Protein AF-A0A1C1CIC6-F1 (afdb_monomer_lite)

Structure (mmCIF, N/CA/C/O backbone):
data_AF-A0A1C1CIC6-F1
#
_entry.id   AF-A0A1C1CIC6-F1
#
loop_
_atom_site.group_PDB
_atom_site.id
_atom_site.type_symbol
_atom_site.label_atom_id
_atom_site.label_alt_id
_atom_site.label_comp_id
_atom_site.label_asym_id
_atom_site.label_entity_id
_atom_site.label_seq_id
_atom_site.pdbx_PDB_ins_code
_atom_site.Cartn_x
_atom_site.Cartn_y
_atom_site.Cartn_z
_atom_site.occupancy
_atom_site.B_iso_or_equiv
_atom_site.auth_seq_id
_atom_site.auth_comp_id
_atom_site.auth_asym_id
_atom_site.auth_atom_id
_atom_site.pdbx_PDB_model_num
ATOM 1 N N . MET A 1 1 ? -9.817 -22.716 -8.655 1.00 28.08 1 MET A N 1
ATOM 2 C CA . MET A 1 1 ? -9.216 -23.523 -7.574 1.00 28.08 1 MET A CA 1
ATOM 3 C C . MET A 1 1 ? -8.315 -22.609 -6.762 1.00 28.08 1 MET A C 1
ATOM 5 O O . MET A 1 1 ? -7.190 -22.373 -7.176 1.00 28.08 1 MET A O 1
ATOM 9 N N . ALA A 1 2 ? -8.832 -22.006 -5.690 1.00 34.22 2 ALA A N 1
ATOM 10 C CA . ALA A 1 2 ? -8.026 -21.177 -4.799 1.00 34.22 2 ALA A CA 1
ATOM 11 C C . ALA A 1 2 ? -7.304 -22.116 -3.829 1.00 34.22 2 ALA A C 1
ATOM 13 O O . ALA A 1 2 ? -7.932 -22.707 -2.953 1.00 34.22 2 ALA A O 1
ATOM 14 N N . GLY A 1 3 ? -6.003 -22.326 -4.045 1.00 37.56 3 GLY A N 1
ATOM 15 C CA . GLY A 1 3 ? -5.158 -22.892 -2.999 1.00 37.56 3 GLY A CA 1
ATOM 16 C C . GLY A 1 3 ? -5.274 -22.017 -1.752 1.00 37.56 3 GLY A C 1
ATOM 17 O O . GLY A 1 3 ? -5.466 -20.807 -1.867 1.00 37.56 3 GLY A O 1
ATOM 18 N N . LEU A 1 4 ? -5.214 -22.630 -0.571 1.00 50.19 4 LEU A N 1
ATOM 19 C CA . LEU A 1 4 ? -5.163 -21.895 0.690 1.00 50.19 4 LEU A CA 1
ATOM 20 C C . LEU A 1 4 ? -3.933 -20.986 0.649 1.00 50.19 4 LEU A C 1
ATOM 22 O O . LEU A 1 4 ? -2.819 -21.477 0.800 1.00 50.19 4 LEU A O 1
ATOM 26 N N . PHE A 1 5 ? -4.139 -19.694 0.407 1.00 59.62 5 PHE A N 1
ATOM 27 C CA . PHE A 1 5 ? -3.066 -18.713 0.436 1.00 59.62 5 PHE A CA 1
ATOM 28 C C . PHE A 1 5 ? -2.698 -18.475 1.898 1.00 59.62 5 PHE A C 1
ATOM 30 O O . PHE A 1 5 ? -3.532 -18.039 2.699 1.00 59.62 5 PHE A O 1
ATOM 37 N N . GLN A 1 6 ? -1.477 -18.843 2.269 1.00 76.44 6 GLN A N 1
ATOM 38 C CA . GLN A 1 6 ? -1.005 -18.830 3.649 1.00 76.44 6 GLN A CA 1
ATOM 39 C C . GLN A 1 6 ? 0.038 -17.733 3.858 1.00 76.44 6 GLN A C 1
ATOM 41 O O . GLN A 1 6 ? 0.649 -17.221 2.924 1.00 76.44 6 GLN A O 1
ATOM 46 N N . LEU A 1 7 ? 0.315 -17.412 5.124 1.00 81.44 7 LEU A N 1
ATOM 47 C CA . LEU A 1 7 ? 1.400 -16.499 5.495 1.00 81.44 7 LEU A CA 1
ATOM 48 C C . LEU A 1 7 ? 2.753 -16.913 4.881 1.00 81.44 7 LEU A C 1
ATOM 50 O O . LEU A 1 7 ? 3.571 -16.055 4.555 1.00 81.44 7 LEU A O 1
ATOM 54 N N . GLY A 1 8 ? 2.973 -18.220 4.690 1.00 84.56 8 GLY A N 1
ATOM 55 C CA . GLY A 1 8 ? 4.155 -18.751 4.012 1.00 84.56 8 GLY A CA 1
ATOM 56 C C . GLY A 1 8 ? 4.338 -18.194 2.598 1.00 84.56 8 GLY A C 1
ATOM 57 O O . GLY A 1 8 ? 5.463 -17.861 2.232 1.00 84.56 8 GLY A O 1
ATOM 58 N N . ASP A 1 9 ? 3.252 -18.007 1.848 1.00 84.81 9 ASP A N 1
ATOM 59 C CA . ASP A 1 9 ? 3.295 -17.460 0.489 1.00 84.81 9 ASP A CA 1
ATOM 60 C C . ASP A 1 9 ? 3.708 -15.982 0.511 1.00 84.81 9 ASP A C 1
ATOM 62 O O . ASP A 1 9 ? 4.614 -15.576 -0.216 1.00 84.81 9 ASP A O 1
ATOM 66 N N . ILE A 1 10 ? 3.136 -15.185 1.423 1.00 85.94 10 ILE A N 1
ATOM 67 C CA . ILE A 1 10 ? 3.514 -13.771 1.616 1.00 85.94 10 ILE A CA 1
ATOM 68 C C . ILE A 1 10 ? 5.003 -13.656 1.982 1.00 85.94 10 ILE A C 1
ATOM 70 O O . ILE A 1 10 ? 5.708 -12.817 1.423 1.00 85.94 10 ILE A O 1
ATOM 74 N N . ILE A 1 11 ? 5.506 -14.527 2.867 1.00 89.50 11 ILE A N 1
ATOM 75 C CA . ILE A 1 11 ? 6.925 -14.560 3.262 1.00 89.50 11 ILE A CA 1
ATOM 76 C C . ILE A 1 11 ? 7.829 -14.867 2.067 1.00 89.50 11 ILE A C 1
ATOM 78 O O . ILE A 1 11 ? 8.840 -14.187 1.879 1.00 89.50 11 ILE A O 1
ATOM 82 N N . GLN A 1 12 ? 7.493 -15.879 1.263 1.00 91.38 12 GLN A N 1
ATOM 83 C CA . GLN A 1 12 ? 8.293 -16.222 0.085 1.00 91.38 12 GLN A CA 1
ATOM 84 C C . GLN A 1 12 ? 8.331 -15.074 -0.918 1.00 91.38 12 GLN A C 1
ATOM 86 O O . GLN A 1 12 ? 9.380 -14.766 -1.480 1.00 91.38 12 GLN A O 1
ATOM 91 N N . ILE A 1 13 ? 7.205 -14.391 -1.101 1.00 90.31 13 ILE A N 1
ATOM 92 C CA . ILE A 1 13 ? 7.132 -13.296 -2.055 1.00 90.31 13 ILE A CA 1
ATOM 93 C C . ILE A 1 13 ? 7.849 -12.038 -1.534 1.00 90.31 13 ILE A C 1
ATOM 95 O O . ILE A 1 13 ? 8.531 -11.375 -2.315 1.00 90.31 13 ILE A O 1
ATOM 99 N N . SER A 1 14 ? 7.797 -11.747 -0.227 1.00 92.94 14 SER A N 1
ATOM 100 C CA . SER A 1 14 ? 8.620 -10.683 0.376 1.00 92.94 14 SER A CA 1
ATOM 101 C C . SER A 1 14 ? 10.114 -10.933 0.142 1.00 92.94 14 SER A C 1
ATOM 103 O O . SER A 1 14 ? 10.849 -10.047 -0.300 1.00 92.94 14 SER A O 1
ATOM 105 N N . ARG A 1 15 ? 10.568 -12.180 0.339 1.00 94.75 15 ARG A N 1
ATOM 106 C CA . ARG A 1 15 ? 11.952 -12.576 0.037 1.00 94.75 15 ARG A CA 1
ATOM 107 C C . ARG A 1 15 ? 12.297 -12.364 -1.434 1.00 94.75 15 ARG A C 1
ATOM 109 O O . ARG A 1 15 ? 13.337 -11.780 -1.719 1.00 94.75 15 ARG A O 1
ATOM 116 N N . ALA A 1 16 ? 11.418 -12.762 -2.353 1.00 94.25 16 ALA A N 1
ATOM 117 C CA . ALA A 1 16 ? 11.627 -12.557 -3.785 1.00 94.25 16 ALA A CA 1
ATOM 118 C C . ALA A 1 16 ? 11.744 -11.065 -4.160 1.00 94.25 16 ALA A C 1
ATOM 120 O O . ALA A 1 16 ? 12.563 -10.712 -5.011 1.00 94.25 16 ALA A O 1
ATOM 121 N N . ALA A 1 17 ? 10.972 -10.183 -3.513 1.00 94.00 17 ALA A N 1
ATOM 122 C CA . ALA A 1 17 ? 11.068 -8.734 -3.703 1.00 94.00 17 ALA A CA 1
ATOM 123 C C . ALA A 1 17 ? 12.414 -8.174 -3.205 1.00 94.00 17 ALA A C 1
ATOM 125 O O . ALA A 1 17 ? 13.062 -7.406 -3.917 1.00 94.00 17 ALA A O 1
ATOM 126 N N . TRP A 1 18 ? 12.883 -8.609 -2.030 1.00 94.62 18 TRP A N 1
ATOM 127 C CA . TRP A 1 18 ? 14.205 -8.240 -1.511 1.00 94.62 18 TRP A CA 1
ATOM 128 C C . TRP A 1 18 ? 15.355 -8.761 -2.373 1.00 94.62 18 TRP A C 1
ATOM 130 O O . TRP A 1 18 ? 16.325 -8.041 -2.600 1.00 94.62 18 TRP A O 1
ATOM 140 N N . GLU A 1 19 ? 15.264 -9.998 -2.859 1.00 93.00 19 GLU A N 1
ATOM 141 C CA . GLU A 1 19 ? 16.240 -10.562 -3.793 1.00 93.00 19 GLU A CA 1
ATOM 142 C C . GLU A 1 19 ? 16.301 -9.757 -5.089 1.00 93.00 19 GLU A C 1
ATOM 144 O O . GLU A 1 19 ? 17.391 -9.453 -5.560 1.00 93.00 19 GLU A O 1
ATOM 149 N N . LEU A 1 20 ? 15.146 -9.379 -5.647 1.00 90.81 20 LEU A N 1
ATOM 150 C CA . LEU A 1 20 ? 15.076 -8.526 -6.831 1.00 90.81 20 LEU A CA 1
ATOM 151 C C . LEU A 1 20 ? 15.720 -7.157 -6.578 1.00 90.81 20 LEU A C 1
ATOM 153 O O . LEU A 1 20 ? 16.506 -6.694 -7.403 1.00 90.81 20 LEU A O 1
ATOM 157 N N . TYR A 1 21 ? 15.411 -6.524 -5.442 1.00 90.06 21 TYR A N 1
ATOM 158 C CA . TYR A 1 21 ? 16.013 -5.246 -5.067 1.00 90.06 21 TYR A CA 1
ATOM 159 C C . TYR A 1 21 ? 17.542 -5.350 -4.976 1.00 90.06 21 TYR A C 1
ATOM 161 O O . TYR A 1 21 ? 18.251 -4.564 -5.596 1.00 90.06 21 TYR A O 1
ATOM 169 N N . LYS A 1 22 ? 18.059 -6.361 -4.268 1.00 88.00 22 LYS A N 1
ATOM 170 C CA . LYS A 1 22 ? 19.507 -6.587 -4.134 1.00 88.00 22 LYS A CA 1
ATOM 171 C C . LYS A 1 22 ? 20.166 -6.913 -5.474 1.00 88.00 22 LYS A C 1
ATOM 173 O O . LYS A 1 22 ? 21.243 -6.415 -5.768 1.00 88.00 22 LYS A O 1
ATOM 178 N N . PHE A 1 23 ? 19.512 -7.711 -6.313 1.00 84.12 23 PHE A N 1
ATOM 179 C CA . PHE A 1 23 ? 20.032 -8.049 -7.636 1.00 84.12 23 PHE A CA 1
ATOM 180 C C . PHE A 1 23 ? 20.182 -6.817 -8.540 1.00 84.12 23 PHE A C 1
ATOM 182 O O . PHE A 1 23 ? 21.171 -6.708 -9.257 1.00 84.12 23 PHE A O 1
ATOM 189 N N . GLY A 1 24 ? 19.212 -5.896 -8.519 1.00 79.69 24 GLY A N 1
ATOM 190 C CA . GLY A 1 24 ? 19.210 -4.736 -9.415 1.00 79.69 24 GLY A CA 1
ATOM 191 C C . GLY A 1 24 ? 19.878 -3.467 -8.871 1.00 79.69 24 GLY A C 1
ATOM 192 O O . GLY A 1 24 ? 20.297 -2.636 -9.675 1.00 79.69 24 GLY A O 1
ATOM 193 N N . TRP A 1 25 ? 19.950 -3.288 -7.545 1.00 81.44 25 TRP A N 1
ATOM 194 C CA . TRP A 1 25 ? 20.268 -1.994 -6.914 1.00 81.44 25 TRP A CA 1
ATOM 195 C C . TRP A 1 25 ? 21.070 -2.086 -5.601 1.00 81.44 25 TRP A C 1
ATOM 197 O O . TRP A 1 25 ? 21.032 -1.144 -4.811 1.00 81.44 25 TRP A O 1
ATOM 207 N N . ASP A 1 26 ? 21.774 -3.188 -5.322 1.00 69.81 26 ASP A N 1
ATOM 208 C CA . ASP A 1 26 ? 22.739 -3.213 -4.207 1.00 69.81 26 ASP A CA 1
ATOM 209 C C . ASP A 1 26 ? 23.859 -2.179 -4.445 1.00 69.81 26 ASP A C 1
ATOM 211 O O . ASP A 1 26 ? 24.246 -1.936 -5.590 1.00 69.81 26 ASP A O 1
ATOM 215 N N . ASP A 1 27 ? 24.391 -1.579 -3.377 1.00 58.66 27 ASP A N 1
ATOM 216 C CA . ASP A 1 27 ? 25.284 -0.404 -3.403 1.00 58.66 27 ASP A CA 1
ATOM 217 C C . ASP A 1 27 ? 26.572 -0.637 -4.224 1.00 58.66 27 ASP A C 1
ATOM 219 O O . ASP A 1 27 ? 27.237 0.303 -4.659 1.00 58.66 27 ASP A O 1
ATOM 223 N N . ASN A 1 28 ? 26.909 -1.902 -4.488 1.00 53.22 28 ASN A N 1
ATOM 224 C CA . ASN A 1 28 ? 28.053 -2.316 -5.302 1.00 53.22 28 ASN A CA 1
ATOM 225 C C . ASN A 1 28 ? 27.772 -2.346 -6.821 1.00 53.22 28 ASN A C 1
ATOM 227 O O . ASN A 1 28 ? 28.693 -2.553 -7.613 1.00 53.22 28 ASN A O 1
ATOM 231 N N . LEU A 1 29 ? 26.521 -2.154 -7.250 1.00 52.62 29 LEU A N 1
ATOM 232 C CA . LEU A 1 29 ? 26.079 -2.226 -8.643 1.00 52.62 29 LEU A CA 1
ATOM 233 C C . LEU A 1 29 ? 25.642 -0.836 -9.135 1.00 52.62 29 LEU A C 1
ATOM 235 O O . LEU A 1 29 ? 24.465 -0.494 -9.164 1.00 52.62 29 LEU A O 1
ATOM 239 N N . ASN A 1 30 ? 26.603 -0.049 -9.632 1.00 45.97 30 ASN A N 1
ATOM 240 C CA . ASN A 1 30 ? 26.388 1.254 -10.298 1.00 45.97 30 ASN A CA 1
ATOM 241 C C . ASN A 1 30 ? 25.469 1.212 -11.547 1.00 45.97 30 ASN A C 1
ATOM 243 O O . ASN A 1 30 ? 25.239 2.237 -12.189 1.00 45.97 30 ASN A O 1
ATOM 247 N N . ALA A 1 31 ? 24.971 0.041 -11.945 1.00 47.78 31 ALA A N 1
ATOM 248 C CA . ALA A 1 31 ? 24.436 -0.234 -13.278 1.00 47.78 31 ALA A CA 1
ATOM 249 C C . ALA A 1 31 ? 23.051 0.381 -13.581 1.00 47.78 31 ALA A C 1
ATOM 251 O O . ALA A 1 31 ? 22.561 0.235 -14.698 1.00 47.78 31 ALA A O 1
ATOM 252 N N . ALA A 1 32 ? 22.406 1.066 -12.632 1.00 55.66 32 ALA A N 1
ATOM 253 C CA . ALA A 1 32 ? 20.962 1.285 -12.691 1.00 55.66 32 ALA A CA 1
ATOM 254 C C . ALA A 1 32 ? 20.496 2.717 -12.365 1.00 55.66 32 ALA A C 1
ATOM 256 O O . ALA A 1 32 ? 19.353 2.893 -11.943 1.00 55.66 32 ALA A O 1
ATOM 257 N N . THR A 1 33 ? 21.307 3.763 -12.576 1.00 60.34 33 THR A N 1
ATOM 258 C CA . THR A 1 33 ? 20.858 5.161 -12.351 1.00 60.34 33 THR A CA 1
ATOM 259 C C . THR A 1 33 ? 19.555 5.483 -13.096 1.00 60.34 33 THR A C 1
ATOM 261 O O . THR A 1 33 ? 18.658 6.102 -12.523 1.00 60.34 33 THR A O 1
ATOM 264 N N . GLN A 1 34 ? 19.385 4.967 -14.321 1.00 62.69 34 GLN A N 1
ATOM 265 C CA . GLN A 1 34 ? 18.149 5.107 -15.110 1.00 62.69 34 GLN A CA 1
ATOM 266 C C . GLN A 1 34 ? 16.936 4.392 -14.484 1.00 62.69 34 GLN A C 1
ATOM 268 O O . GLN A 1 34 ? 15.793 4.802 -14.674 1.00 62.69 34 GLN A O 1
ATOM 273 N N . PHE A 1 35 ? 17.181 3.361 -13.680 1.00 73.50 35 PHE A N 1
ATOM 274 C CA . PHE A 1 35 ? 16.176 2.597 -12.951 1.00 73.50 35 PHE A CA 1
ATOM 275 C C . PHE A 1 35 ? 16.041 3.024 -11.481 1.00 73.50 35 PHE A C 1
ATOM 277 O O . PHE A 1 35 ? 15.333 2.354 -10.733 1.00 73.50 35 PHE A O 1
ATOM 284 N N . GLY A 1 36 ? 16.680 4.109 -11.029 1.00 78.44 36 GLY A N 1
ATOM 285 C CA . GLY A 1 36 ? 16.716 4.462 -9.602 1.00 78.44 36 GLY A CA 1
ATOM 286 C C . GLY A 1 36 ? 15.326 4.521 -8.952 1.00 78.44 36 GLY A C 1
ATOM 287 O O . GLY A 1 36 ? 15.102 3.911 -7.911 1.00 78.44 36 GLY A O 1
ATOM 288 N N . ARG A 1 37 ? 14.349 5.156 -9.618 1.00 83.00 37 ARG A N 1
ATOM 289 C CA . ARG A 1 37 ? 12.946 5.188 -9.152 1.00 83.00 37 ARG A CA 1
ATOM 290 C C . ARG A 1 37 ? 12.295 3.803 -9.124 1.00 83.00 37 ARG A C 1
ATOM 292 O O . ARG A 1 37 ? 11.542 3.514 -8.204 1.00 83.00 37 ARG A O 1
ATOM 299 N N . PHE A 1 38 ? 12.614 2.947 -10.096 1.00 87.25 38 PHE A N 1
ATOM 300 C CA . PHE A 1 38 ? 12.094 1.580 -10.144 1.00 87.25 38 PHE A CA 1
ATOM 301 C C . PHE A 1 38 ? 12.589 0.762 -8.950 1.00 87.25 38 PHE A C 1
ATOM 303 O O . PHE A 1 38 ? 11.793 0.094 -8.300 1.00 87.25 38 PHE A O 1
ATOM 310 N N . GLY A 1 39 ? 13.878 0.884 -8.622 1.00 88.31 39 GLY A N 1
ATOM 311 C CA . GLY A 1 39 ? 14.470 0.243 -7.450 1.00 88.31 39 GLY A CA 1
ATOM 312 C C . GLY A 1 39 ? 13.826 0.701 -6.146 1.00 88.31 39 GLY A C 1
ATOM 313 O O . GLY A 1 39 ? 13.515 -0.134 -5.302 1.00 88.31 39 GLY A O 1
ATOM 314 N N . GLN A 1 40 ? 13.547 2.002 -6.003 1.00 90.31 40 GLN A N 1
ATOM 315 C CA . GLN A 1 40 ? 12.834 2.528 -4.831 1.00 90.31 40 GLN A CA 1
ATOM 316 C C . GLN A 1 40 ? 11.406 1.977 -4.719 1.00 90.31 40 GLN A C 1
ATOM 318 O O . GLN A 1 40 ? 10.987 1.607 -3.625 1.00 90.31 40 GLN A O 1
ATOM 323 N N . ASP A 1 41 ? 10.676 1.854 -5.832 1.00 92.00 41 ASP A N 1
ATOM 324 C CA . ASP A 1 41 ? 9.339 1.250 -5.823 1.00 92.00 41 ASP A CA 1
ATOM 325 C C . ASP A 1 41 ? 9.400 -0.237 -5.407 1.00 92.00 41 ASP A C 1
ATOM 327 O O . ASP A 1 41 ? 8.611 -0.674 -4.566 1.00 92.00 41 ASP A O 1
ATOM 331 N N . VAL A 1 42 ? 10.354 -1.016 -5.944 1.00 92.88 42 VAL A N 1
ATOM 332 C CA . VAL A 1 42 ? 10.562 -2.433 -5.570 1.00 92.88 42 VAL A CA 1
ATOM 333 C C . VAL A 1 42 ? 10.922 -2.564 -4.089 1.00 92.88 42 VAL A C 1
ATOM 335 O O . VAL A 1 42 ? 10.361 -3.416 -3.397 1.00 92.88 42 VAL A O 1
ATOM 338 N N . LYS A 1 43 ? 11.821 -1.707 -3.590 1.00 93.38 43 LYS A N 1
ATOM 339 C CA . LYS A 1 43 ? 12.185 -1.649 -2.170 1.00 93.38 43 LYS A CA 1
ATOM 340 C C . LYS A 1 43 ? 10.964 -1.375 -1.297 1.00 93.38 43 LYS A C 1
ATOM 342 O O . LYS A 1 43 ? 10.719 -2.119 -0.354 1.00 93.38 43 LYS A O 1
ATOM 347 N N . GLY A 1 44 ? 10.168 -0.366 -1.654 1.00 93.31 44 GLY A N 1
ATOM 348 C CA . GLY A 1 44 ? 8.950 -0.017 -0.928 1.00 93.31 44 GLY A CA 1
ATOM 349 C C . GLY A 1 44 ? 7.941 -1.167 -0.880 1.00 93.31 44 GLY A C 1
ATOM 350 O O . GLY A 1 44 ? 7.322 -1.396 0.155 1.00 93.31 44 GLY A O 1
ATOM 351 N N . LEU A 1 45 ? 7.813 -1.952 -1.956 1.00 94.31 45 LEU A N 1
ATOM 352 C CA . LEU A 1 45 ? 6.980 -3.160 -1.945 1.00 94.31 45 LEU A CA 1
ATOM 353 C C . LEU A 1 45 ? 7.506 -4.222 -0.974 1.00 94.31 45 LEU A C 1
ATOM 355 O O . LEU A 1 45 ? 6.713 -4.799 -0.231 1.00 94.31 45 LEU A O 1
ATOM 359 N N . ALA A 1 46 ? 8.817 -4.477 -0.967 1.00 94.56 46 ALA A N 1
ATOM 360 C CA . ALA A 1 46 ? 9.432 -5.433 -0.046 1.00 94.56 46 ALA A CA 1
ATOM 361 C C . ALA A 1 46 ? 9.226 -5.012 1.422 1.00 94.56 46 ALA A C 1
ATOM 363 O O . ALA A 1 46 ? 8.793 -5.812 2.251 1.00 94.56 46 ALA A O 1
ATOM 364 N N . GLU A 1 47 ? 9.442 -3.732 1.731 1.00 95.62 47 GLU A N 1
ATOM 365 C CA . GLU A 1 47 ? 9.239 -3.167 3.070 1.00 95.62 47 GLU A CA 1
ATOM 366 C C . GLU A 1 47 ? 7.777 -3.253 3.530 1.00 95.62 47 GLU A C 1
ATOM 368 O O . GLU A 1 47 ? 7.514 -3.589 4.691 1.00 95.62 47 GLU A O 1
ATOM 373 N N . SER A 1 48 ? 6.823 -3.004 2.630 1.00 94.38 48 SER A N 1
ATOM 374 C CA . SER A 1 48 ? 5.392 -3.115 2.925 1.00 94.38 48 SER A CA 1
ATOM 375 C C . SER A 1 48 ? 4.939 -4.557 3.129 1.00 94.38 48 SER A C 1
ATOM 377 O O . SER A 1 48 ? 4.173 -4.824 4.057 1.00 94.38 48 SER A O 1
ATOM 379 N N . LEU A 1 49 ? 5.439 -5.505 2.328 1.00 94.25 49 LEU A N 1
ATOM 380 C CA . LEU A 1 49 ? 5.196 -6.935 2.544 1.00 94.25 49 LEU A CA 1
ATOM 381 C C . LEU A 1 49 ? 5.757 -7.388 3.898 1.00 94.25 49 LEU A C 1
ATOM 383 O O . LEU A 1 49 ? 5.071 -8.086 4.644 1.00 94.25 49 LEU A O 1
ATOM 387 N N . ASP A 1 50 ? 6.955 -6.936 4.269 1.00 94.56 50 ASP A N 1
ATOM 388 C CA . ASP A 1 50 ? 7.507 -7.194 5.599 1.00 94.56 50 ASP A CA 1
ATOM 389 C C . ASP A 1 50 ? 6.671 -6.555 6.714 1.00 94.56 50 ASP A C 1
ATOM 391 O O . ASP A 1 50 ? 6.492 -7.160 7.772 1.00 94.56 50 ASP A O 1
ATOM 395 N N . GLY A 1 51 ? 6.133 -5.351 6.497 1.00 93.50 51 GLY A N 1
ATOM 396 C CA . GLY A 1 51 ? 5.196 -4.700 7.416 1.00 93.50 51 GLY A CA 1
ATOM 397 C C . GLY A 1 51 ? 3.949 -5.546 7.663 1.00 93.50 51 GLY A C 1
ATOM 398 O O . GLY A 1 51 ? 3.592 -5.798 8.815 1.00 93.50 51 GLY A O 1
ATOM 399 N N . LEU A 1 52 ? 3.350 -6.059 6.589 1.00 92.75 52 LEU A N 1
ATOM 400 C CA . LEU A 1 52 ? 2.205 -6.965 6.635 1.00 92.75 52 LEU A CA 1
ATOM 401 C C . LEU A 1 52 ? 2.535 -8.270 7.378 1.00 92.75 52 LEU A C 1
ATOM 403 O O . LEU A 1 52 ? 1.793 -8.675 8.271 1.00 92.75 52 LEU A O 1
ATOM 407 N N . ILE A 1 53 ? 3.678 -8.896 7.077 1.00 92.00 53 ILE A N 1
ATOM 408 C CA . ILE A 1 53 ? 4.149 -10.114 7.759 1.00 92.00 53 ILE A CA 1
ATOM 409 C C . ILE A 1 53 ? 4.367 -9.860 9.255 1.00 92.00 53 ILE A C 1
ATOM 411 O O . ILE A 1 53 ? 3.978 -10.687 10.084 1.00 92.00 53 ILE A O 1
ATOM 415 N N . ARG A 1 54 ? 4.994 -8.735 9.624 1.00 92.69 54 ARG A N 1
ATOM 416 C CA . ARG A 1 54 ? 5.221 -8.362 11.029 1.00 92.69 54 A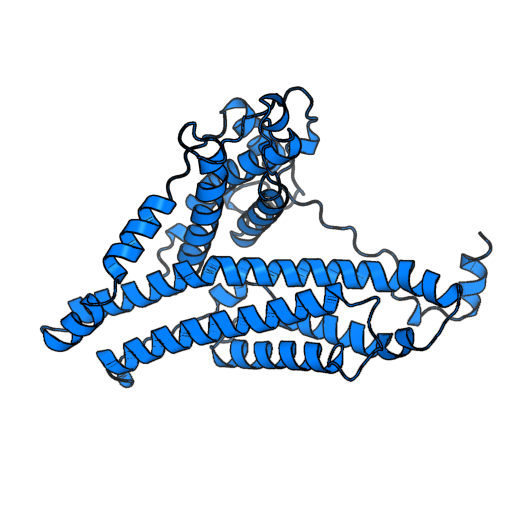RG A CA 1
ATOM 417 C C . ARG A 1 54 ? 3.905 -8.172 11.775 1.00 92.69 54 ARG A C 1
ATOM 419 O O . ARG A 1 54 ? 3.777 -8.704 12.875 1.00 92.69 54 ARG A O 1
ATOM 426 N N . MET A 1 55 ? 2.941 -7.474 11.175 1.00 91.00 55 MET A N 1
ATOM 427 C CA . MET A 1 55 ? 1.614 -7.268 11.758 1.00 91.00 55 MET A CA 1
ATOM 428 C C . MET A 1 55 ? 0.898 -8.608 11.987 1.00 91.00 55 MET A C 1
ATOM 430 O O . MET A 1 55 ? 0.491 -8.894 13.112 1.00 91.00 55 MET A O 1
ATOM 434 N N . ILE A 1 56 ? 0.853 -9.486 10.976 1.00 87.69 56 ILE A N 1
ATOM 435 C CA . ILE A 1 56 ? 0.208 -10.805 11.096 1.00 87.69 56 ILE A CA 1
ATOM 436 C C . ILE A 1 56 ? 0.889 -11.656 12.177 1.00 87.69 56 ILE A C 1
ATOM 438 O O . ILE A 1 56 ? 0.215 -12.251 13.016 1.00 87.69 56 ILE A O 1
ATOM 442 N N . ASN A 1 57 ? 2.225 -11.705 12.200 1.00 86.88 57 ASN A N 1
ATOM 443 C CA . ASN A 1 57 ? 2.960 -12.453 13.223 1.00 86.88 57 ASN A CA 1
ATOM 444 C C . ASN A 1 57 ? 2.742 -11.885 14.629 1.00 86.88 57 ASN A C 1
ATOM 446 O O . ASN A 1 57 ? 2.625 -12.656 15.580 1.00 86.88 57 ASN A O 1
ATOM 450 N N . SER A 1 58 ? 2.682 -10.557 14.772 1.00 85.06 58 SER A N 1
ATOM 451 C CA . SER A 1 58 ? 2.377 -9.894 16.043 1.00 85.06 58 SER A CA 1
ATOM 452 C C . SER A 1 58 ? 1.001 -10.319 16.550 1.00 85.06 58 SER A C 1
ATOM 454 O O . SER A 1 58 ? 0.895 -10.848 17.658 1.00 85.06 58 SER A O 1
ATOM 456 N N . ALA A 1 59 ? -0.029 -10.199 15.709 1.00 80.44 59 ALA A N 1
ATOM 457 C CA . ALA A 1 59 ? -1.385 -10.601 16.056 1.00 80.44 59 ALA A CA 1
ATOM 458 C C . ALA A 1 59 ? -1.454 -12.103 16.400 1.00 80.44 59 ALA A C 1
ATOM 460 O O . ALA A 1 59 ? -2.045 -12.487 17.408 1.00 80.44 59 ALA A O 1
ATOM 461 N N . TYR A 1 60 ? -0.785 -12.968 15.627 1.00 78.88 60 TYR A N 1
ATOM 462 C CA . TYR A 1 60 ? -0.747 -14.410 15.891 1.00 78.88 60 TYR A CA 1
ATOM 463 C C . TYR A 1 60 ? -0.059 -14.751 17.220 1.00 78.88 60 TYR A C 1
ATOM 465 O O . TYR A 1 60 ? -0.551 -15.582 17.990 1.00 78.88 60 TYR A O 1
ATOM 473 N N . ASN A 1 61 ? 1.071 -14.106 17.520 1.00 80.12 61 ASN A N 1
ATOM 474 C CA . ASN A 1 61 ? 1.790 -14.311 18.774 1.00 80.12 61 ASN A CA 1
ATOM 475 C C . ASN A 1 61 ? 0.946 -13.890 19.979 1.00 80.12 61 ASN A C 1
ATOM 477 O O . ASN A 1 61 ? 0.952 -14.603 20.982 1.00 80.12 61 ASN A O 1
ATOM 481 N N . GLN A 1 62 ? 0.165 -12.813 19.851 1.00 75.25 62 GLN A N 1
ATOM 482 C CA . GLN A 1 62 ? -0.783 -12.382 20.880 1.00 75.25 62 GLN A CA 1
ATOM 483 C C . GLN A 1 62 ? -1.889 -13.423 21.118 1.00 75.25 62 GLN A C 1
ATOM 485 O O . GLN A 1 62 ? -2.204 -13.733 22.271 1.00 75.25 62 GLN A O 1
ATOM 490 N N . VAL A 1 63 ? -2.417 -14.060 20.060 1.00 70.50 63 VAL A N 1
ATOM 491 C CA . VAL A 1 63 ? -3.346 -15.196 20.227 1.00 70.50 63 VAL A CA 1
ATOM 492 C C . VAL A 1 63 ? -2.685 -16.345 20.958 1.00 70.50 63 VAL A C 1
ATOM 494 O O . VAL A 1 63 ? -3.260 -16.918 21.884 1.00 70.50 63 VAL A O 1
ATOM 497 N N . ARG A 1 64 ? -1.478 -16.712 20.528 1.00 73.06 64 ARG A N 1
ATOM 498 C CA . ARG A 1 64 ? -0.772 -17.866 21.072 1.00 73.06 64 ARG A CA 1
ATOM 499 C C . ARG A 1 64 ? -0.462 -17.681 22.556 1.00 73.06 64 ARG A C 1
ATOM 501 O O . ARG A 1 64 ? -0.580 -18.658 23.293 1.00 73.06 64 ARG A O 1
ATOM 508 N N . SER A 1 65 ? -0.102 -16.469 22.987 1.00 71.88 65 SER A N 1
ATOM 509 C CA . SER A 1 65 ? 0.105 -16.153 24.404 1.00 71.88 65 SER A CA 1
ATOM 510 C C . SER A 1 65 ? -1.192 -16.151 25.213 1.00 71.88 65 SER A C 1
ATOM 512 O O . SER A 1 65 ? -1.156 -16.524 26.379 1.00 71.88 65 SER A O 1
ATOM 514 N N . GLY A 1 66 ? -2.324 -15.761 24.615 1.00 65.19 66 GLY A N 1
ATOM 515 C CA . GLY A 1 66 ? -3.603 -15.649 25.324 1.00 65.19 66 GLY A CA 1
ATOM 516 C C . GLY A 1 66 ? -4.426 -16.942 25.387 1.00 65.19 66 GLY A C 1
ATOM 517 O O . GLY A 1 66 ? -4.934 -17.301 26.441 1.00 65.19 66 GLY A O 1
ATOM 518 N N . MET A 1 67 ? -4.566 -17.663 24.271 1.00 63.94 67 MET A N 1
ATOM 519 C CA . MET A 1 67 ? -5.468 -18.824 24.151 1.00 63.94 67 MET A CA 1
ATOM 520 C C . MET A 1 67 ? -4.739 -20.172 24.045 1.00 63.94 67 MET A C 1
ATOM 522 O O . MET A 1 67 ? -5.378 -21.228 24.041 1.00 63.94 67 MET A O 1
ATOM 526 N N . GLY A 1 68 ? -3.408 -20.152 23.935 1.00 63.72 68 GLY A N 1
ATOM 527 C CA . GLY A 1 68 ? -2.602 -21.323 23.605 1.00 63.72 68 GLY A CA 1
ATOM 528 C C . GLY A 1 68 ? -2.655 -21.683 22.115 1.00 63.72 68 GLY A C 1
ATOM 529 O O . GLY A 1 68 ? -3.610 -21.392 21.395 1.00 63.72 68 GLY A O 1
ATOM 530 N N . ALA A 1 69 ? -1.607 -22.357 21.630 1.00 65.50 69 ALA A N 1
ATOM 531 C CA . ALA A 1 69 ? -1.412 -22.630 20.201 1.00 65.50 69 ALA A CA 1
ATOM 532 C C . ALA A 1 69 ? -2.551 -23.438 19.545 1.00 65.50 69 ALA A C 1
ATOM 534 O O . ALA A 1 69 ? -2.813 -23.270 18.359 1.00 65.50 69 ALA A O 1
ATOM 535 N N . HIS A 1 70 ? -3.245 -24.298 20.298 1.00 61.56 70 HIS A N 1
ATOM 536 C CA . HIS A 1 70 ? -4.320 -25.148 19.767 1.00 61.56 70 HIS A CA 1
ATOM 537 C C . HIS A 1 70 ? -5.631 -24.405 19.492 1.00 61.56 70 HIS A C 1
ATOM 539 O O . HIS A 1 70 ? -6.477 -24.925 18.770 1.00 61.56 70 HIS A O 1
ATOM 545 N N . ARG A 1 71 ? -5.801 -23.203 20.052 1.00 61.59 71 ARG A N 1
ATOM 546 C CA . ARG A 1 71 ? -6.973 -22.346 19.824 1.00 61.59 71 ARG A CA 1
ATOM 547 C C . ARG A 1 71 ? -6.685 -21.208 18.845 1.00 61.59 71 ARG A C 1
ATOM 549 O O . ARG A 1 71 ? -7.569 -20.394 18.589 1.00 61.59 71 ARG A O 1
ATOM 556 N N . ALA A 1 72 ? -5.469 -21.145 18.298 1.00 63.31 72 ALA A N 1
ATOM 557 C CA . ALA A 1 72 ? -5.114 -20.115 17.339 1.00 63.31 72 ALA A CA 1
ATOM 558 C C . ALA A 1 72 ? -5.990 -20.243 16.076 1.00 63.31 72 ALA A C 1
ATOM 560 O O . ALA A 1 72 ? -6.091 -21.339 15.514 1.00 63.31 72 ALA A O 1
ATOM 561 N N . PRO A 1 73 ? -6.646 -19.156 15.630 1.00 64.69 73 PRO A N 1
ATOM 562 C CA . PRO A 1 73 ? -7.435 -19.170 14.412 1.00 64.69 73 PRO A CA 1
ATOM 563 C C . PRO A 1 73 ? -6.545 -19.528 13.224 1.00 64.69 73 PRO A C 1
ATOM 565 O O . PRO A 1 73 ? -5.427 -19.030 13.083 1.00 64.69 73 PRO A O 1
ATOM 568 N N . ARG A 1 74 ? -7.061 -20.382 12.338 1.00 68.50 74 ARG A N 1
ATOM 569 C CA . ARG A 1 74 ? -6.489 -20.539 11.002 1.00 68.50 74 ARG A CA 1
ATOM 570 C C . ARG A 1 74 ? -6.964 -19.360 10.169 1.00 68.50 74 ARG A C 1
ATOM 572 O O . ARG A 1 74 ? -8.063 -19.398 9.634 1.00 68.50 74 ARG A O 1
ATOM 579 N N . TRP A 1 75 ? -6.166 -18.302 10.115 1.00 74.94 75 TRP A N 1
ATOM 580 C CA . TRP A 1 75 ? -6.479 -17.168 9.255 1.00 74.94 75 TRP A CA 1
ATOM 581 C C . TRP A 1 75 ? -6.312 -17.552 7.789 1.00 74.94 75 TRP A C 1
ATOM 583 O O . TRP A 1 75 ? -5.264 -18.046 7.371 1.00 74.94 75 TRP A O 1
ATOM 593 N N . ASN A 1 76 ? -7.375 -17.331 7.027 1.00 79.81 76 ASN A N 1
ATOM 594 C CA . ASN A 1 76 ? -7.404 -17.491 5.588 1.00 79.81 76 ASN A CA 1
ATOM 595 C C . ASN A 1 76 ? -7.036 -16.152 4.943 1.00 79.81 76 ASN A C 1
ATOM 597 O O . ASN A 1 76 ? -7.727 -15.163 5.160 1.00 79.81 76 ASN A O 1
ATOM 601 N N . PHE A 1 77 ? -5.955 -16.097 4.163 1.00 83.81 77 PHE A N 1
ATOM 602 C CA . PHE A 1 77 ? -5.504 -14.863 3.504 1.00 83.81 77 PHE A CA 1
ATOM 603 C C . PHE A 1 77 ? -5.898 -14.800 2.023 1.00 83.81 77 PHE A C 1
ATOM 605 O O . PHE A 1 77 ? -5.369 -13.975 1.279 1.00 83.81 77 PHE A O 1
ATOM 612 N N . ALA A 1 78 ? -6.836 -15.639 1.573 1.00 85.44 78 ALA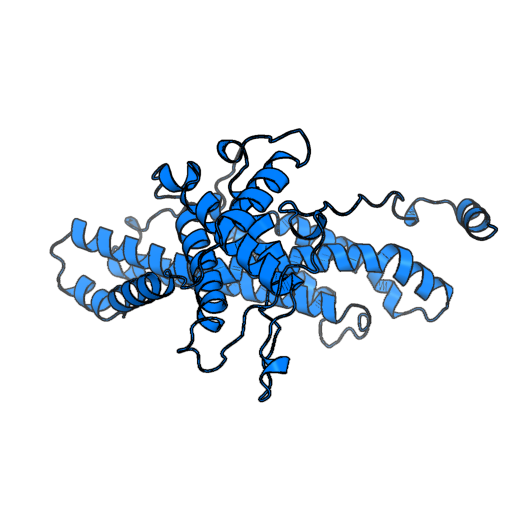 A N 1
ATOM 613 C CA . ALA A 1 78 ? -7.277 -15.652 0.180 1.00 85.44 78 ALA A CA 1
ATOM 614 C C . ALA A 1 78 ? -7.815 -14.286 -0.279 1.00 85.44 78 ALA A C 1
ATOM 616 O O . ALA A 1 78 ? -7.384 -13.784 -1.317 1.00 85.44 78 ALA A O 1
ATOM 617 N N . SER A 1 79 ? -8.680 -13.640 0.513 1.00 87.81 79 SER A N 1
ATOM 618 C CA . SER A 1 79 ? -9.196 -12.310 0.160 1.00 87.81 79 SER A CA 1
ATOM 619 C C . SER A 1 79 ? -8.124 -11.221 0.266 1.00 87.81 79 SER A C 1
ATOM 621 O O . SER A 1 79 ? -8.207 -10.214 -0.418 1.00 87.81 79 SER A O 1
ATOM 623 N N . LEU A 1 80 ? -7.086 -11.404 1.092 1.00 89.19 80 LEU A N 1
ATOM 624 C CA . LEU A 1 80 ? -5.958 -10.471 1.162 1.00 89.19 80 LEU A CA 1
ATOM 625 C C . LEU A 1 80 ? -5.155 -10.501 -0.146 1.00 89.19 80 LEU A C 1
ATOM 627 O O . LEU A 1 80 ? -4.794 -9.449 -0.666 1.00 89.19 80 LEU A O 1
ATOM 631 N N . ASN A 1 81 ? -4.929 -11.693 -0.705 1.00 88.19 81 ASN A N 1
ATOM 632 C CA . ASN A 1 81 ? -4.307 -11.848 -2.020 1.00 88.19 81 ASN A CA 1
ATOM 633 C C . ASN A 1 81 ? -5.185 -11.263 -3.139 1.00 88.19 81 ASN A C 1
ATOM 635 O O . ASN A 1 81 ? -4.673 -10.602 -4.038 1.00 88.19 81 ASN A O 1
ATOM 639 N N . GLU A 1 82 ? -6.505 -11.451 -3.062 1.00 88.81 82 GLU A N 1
ATOM 640 C CA . GLU A 1 82 ? -7.459 -10.821 -3.984 1.00 88.81 82 GLU A CA 1
ATOM 641 C C . GLU A 1 82 ? -7.385 -9.287 -3.923 1.00 88.81 82 GLU A C 1
ATOM 643 O O . GLU A 1 82 ? -7.249 -8.633 -4.957 1.00 88.81 82 GLU A O 1
ATOM 648 N N . ILE A 1 83 ? -7.400 -8.720 -2.712 1.00 92.19 83 ILE A N 1
ATOM 649 C CA . ILE A 1 83 ? -7.299 -7.279 -2.481 1.00 92.19 83 ILE A CA 1
ATOM 650 C C . ILE A 1 83 ? -5.985 -6.757 -3.045 1.00 92.19 83 ILE A C 1
ATOM 652 O O . ILE A 1 83 ? -6.011 -5.877 -3.900 1.00 92.19 83 ILE A O 1
ATOM 656 N N . ILE A 1 84 ? -4.837 -7.290 -2.612 1.00 91.62 84 ILE A N 1
ATOM 657 C CA . ILE A 1 84 ? -3.522 -6.776 -3.018 1.00 91.62 84 ILE A CA 1
ATOM 658 C C . ILE A 1 84 ? -3.319 -6.954 -4.531 1.00 91.62 84 ILE A C 1
ATOM 660 O O . ILE A 1 84 ? -2.785 -6.051 -5.179 1.00 91.62 84 ILE A O 1
ATOM 664 N N . GLY A 1 85 ? -3.794 -8.058 -5.111 1.00 88.56 85 GLY A N 1
ATOM 665 C CA . GLY A 1 85 ? -3.636 -8.423 -6.519 1.00 88.56 85 GLY A CA 1
ATOM 666 C C . GLY A 1 85 ? -2.450 -9.361 -6.757 1.00 88.56 85 GLY A C 1
ATOM 667 O O . GLY A 1 85 ? -1.814 -9.828 -5.825 1.00 88.56 85 GLY A O 1
ATOM 668 N N . ASP A 1 86 ? -2.111 -9.635 -8.018 1.00 89.00 86 ASP A N 1
ATOM 669 C CA . ASP A 1 86 ? -1.053 -10.599 -8.372 1.00 89.00 86 ASP A CA 1
ATOM 670 C C . ASP A 1 86 ? 0.362 -9.989 -8.285 1.00 89.00 86 ASP A C 1
ATOM 672 O O . ASP A 1 86 ? 1.048 -9.738 -9.283 1.00 89.00 86 ASP A O 1
ATOM 676 N N . TYR A 1 87 ? 0.799 -9.710 -7.057 1.00 89.88 87 TYR A N 1
ATOM 677 C CA . TYR A 1 87 ? 2.127 -9.159 -6.788 1.00 89.88 87 TYR A CA 1
ATOM 678 C C . TYR A 1 87 ? 3.244 -10.174 -7.078 1.00 89.88 87 TYR A C 1
ATOM 680 O O . TYR A 1 87 ? 4.352 -9.768 -7.437 1.00 89.88 87 TYR A O 1
ATOM 688 N N . GLN A 1 88 ? 2.957 -11.482 -7.027 1.00 90.94 88 GLN A N 1
ATOM 689 C CA . GLN A 1 88 ? 3.894 -12.521 -7.454 1.00 90.94 88 GLN A CA 1
ATOM 690 C C . GLN A 1 88 ? 4.237 -12.359 -8.936 1.00 90.94 88 GLN A C 1
ATOM 692 O O . GLN A 1 88 ? 5.418 -12.256 -9.278 1.00 90.94 88 GLN A O 1
ATOM 697 N N . ARG A 1 89 ? 3.237 -12.290 -9.821 1.00 92.19 89 ARG A N 1
ATOM 698 C CA . ARG A 1 89 ? 3.461 -12.063 -11.253 1.00 92.19 89 ARG A CA 1
ATOM 699 C C . ARG A 1 89 ? 4.175 -10.745 -11.514 1.00 92.19 89 ARG A C 1
ATOM 701 O O . ARG A 1 89 ? 5.092 -10.719 -12.332 1.00 92.19 89 ARG A O 1
ATOM 708 N N . THR A 1 90 ? 3.802 -9.677 -10.806 1.00 92.88 90 THR A N 1
ATOM 709 C CA . THR A 1 90 ? 4.484 -8.378 -10.914 1.00 92.88 90 THR A CA 1
ATOM 710 C C . THR A 1 90 ? 5.975 -8.509 -10.595 1.00 92.88 90 THR A C 1
ATOM 712 O O . THR A 1 90 ? 6.795 -8.093 -11.406 1.00 92.88 90 THR A O 1
ATOM 715 N N . ILE A 1 91 ? 6.357 -9.162 -9.492 1.00 92.88 91 ILE A N 1
ATOM 716 C CA . ILE A 1 91 ? 7.772 -9.370 -9.132 1.00 92.88 91 ILE A CA 1
ATOM 717 C C . ILE A 1 91 ? 8.509 -10.211 -10.185 1.00 92.88 91 ILE A C 1
ATOM 719 O O . ILE A 1 91 ? 9.639 -9.878 -10.542 1.00 92.88 91 ILE A O 1
ATOM 723 N N . HIS A 1 92 ? 7.880 -11.256 -10.733 1.00 92.88 92 HIS A N 1
ATOM 724 C CA . HIS A 1 92 ? 8.480 -12.064 -11.805 1.00 92.88 92 HIS A CA 1
ATOM 725 C C . HIS A 1 92 ? 8.704 -11.249 -13.084 1.00 92.88 92 HIS A C 1
ATOM 727 O O . HIS A 1 92 ? 9.746 -11.365 -13.726 1.00 92.88 92 HIS A O 1
ATOM 733 N N . GLU A 1 93 ? 7.746 -10.407 -13.468 1.00 92.12 93 GLU A N 1
ATOM 734 C CA . GLU A 1 93 ? 7.879 -9.510 -14.617 1.00 92.12 93 GLU A CA 1
ATOM 735 C C . GLU A 1 93 ? 8.963 -8.451 -14.399 1.00 92.12 93 GLU A C 1
ATOM 737 O O . GLU A 1 93 ? 9.755 -8.210 -15.308 1.00 92.12 93 GLU A O 1
ATOM 742 N N . CYS A 1 94 ? 9.074 -7.897 -13.189 1.00 90.38 94 CYS A N 1
ATOM 743 C CA . CYS A 1 94 ? 10.166 -6.997 -12.828 1.00 90.38 94 CYS A CA 1
ATOM 744 C C . CYS A 1 94 ? 11.527 -7.691 -12.892 1.00 90.38 94 CYS A C 1
ATOM 746 O O . CYS A 1 94 ? 12.458 -7.132 -13.464 1.00 90.38 94 CYS A O 1
ATOM 748 N N . ARG A 1 95 ? 11.643 -8.917 -12.365 1.00 89.81 95 ARG A N 1
ATOM 749 C CA . ARG A 1 95 ? 12.878 -9.709 -12.448 1.00 89.81 95 ARG A CA 1
ATOM 750 C C . ARG A 1 95 ? 13.283 -9.944 -13.899 1.00 89.81 95 ARG A C 1
ATOM 752 O O . ARG A 1 95 ? 14.412 -9.625 -14.251 1.00 89.81 95 ARG A O 1
ATOM 759 N N . ARG A 1 96 ? 12.347 -10.375 -14.753 1.00 89.19 96 ARG A N 1
ATOM 760 C CA . ARG A 1 96 ? 12.604 -10.533 -16.194 1.00 89.19 96 ARG A CA 1
ATOM 761 C C . ARG A 1 96 ? 13.093 -9.238 -16.835 1.00 89.19 96 ARG A C 1
ATOM 763 O O . ARG A 1 96 ? 14.056 -9.288 -17.589 1.00 89.19 96 ARG A O 1
ATOM 770 N N . LEU A 1 97 ? 12.467 -8.099 -16.519 1.00 85.69 97 LEU A N 1
ATOM 771 C CA . LEU A 1 97 ? 12.870 -6.800 -17.060 1.00 85.69 97 LEU A CA 1
ATOM 772 C C . LEU A 1 97 ? 14.288 -6.410 -16.616 1.00 85.69 97 LEU A C 1
ATOM 774 O O . LEU A 1 97 ? 15.061 -5.908 -17.425 1.00 85.69 97 LEU A O 1
ATOM 778 N N . VAL A 1 98 ? 14.646 -6.623 -15.348 1.00 83.19 98 VAL A N 1
ATOM 779 C CA . VAL A 1 98 ? 15.987 -6.288 -14.841 1.00 83.19 98 VAL A CA 1
ATOM 780 C C . VAL A 1 98 ? 17.041 -7.231 -15.429 1.00 83.19 98 VAL A C 1
ATOM 782 O O . VAL A 1 98 ? 18.078 -6.770 -15.900 1.00 83.19 98 VAL A O 1
ATOM 785 N N . GLU A 1 99 ? 16.770 -8.537 -15.472 1.00 82.56 99 GLU A N 1
ATOM 786 C CA . GLU A 1 99 ? 17.680 -9.543 -16.033 1.00 82.56 99 GLU A CA 1
ATOM 787 C C . GLU A 1 99 ? 17.938 -9.319 -17.527 1.00 82.56 99 GLU A C 1
ATOM 789 O O . GLU A 1 99 ? 19.094 -9.332 -17.952 1.00 82.56 99 GLU A O 1
ATOM 794 N N . SER A 1 100 ? 16.891 -9.042 -18.316 1.00 78.31 100 SER A N 1
ATOM 795 C CA . SER A 1 100 ? 17.028 -8.793 -19.756 1.00 78.31 100 SER A CA 1
ATOM 796 C C . SER A 1 100 ? 17.778 -7.501 -20.071 1.00 78.31 100 SER A C 1
ATOM 798 O O . SER A 1 100 ? 18.314 -7.363 -21.166 1.00 78.31 100 SER A O 1
ATOM 800 N N . ASN A 1 101 ? 17.821 -6.555 -19.127 1.00 73.44 101 ASN A N 1
ATOM 801 C CA . ASN A 1 101 ? 18.384 -5.226 -19.347 1.00 73.44 101 ASN A CA 1
ATOM 802 C C . ASN A 1 101 ? 19.619 -4.918 -18.485 1.00 73.44 101 ASN A C 1
ATOM 804 O O . ASN A 1 101 ? 20.092 -3.781 -18.482 1.00 73.44 101 ASN A O 1
ATOM 808 N N . CYS A 1 102 ? 20.197 -5.913 -17.804 1.00 67.25 102 CYS A N 1
ATOM 809 C CA . CYS A 1 102 ? 21.354 -5.719 -16.920 1.00 67.25 102 CYS A CA 1
ATOM 810 C C . CYS A 1 102 ? 22.575 -5.112 -17.642 1.00 67.25 102 CYS A C 1
ATOM 812 O O . CYS A 1 102 ? 23.383 -4.409 -17.038 1.00 67.25 102 CYS A O 1
ATOM 814 N N . GLN A 1 103 ? 22.679 -5.316 -18.958 1.00 59.88 103 GLN A N 1
ATOM 815 C CA . GLN A 1 103 ? 23.761 -4.784 -19.785 1.00 59.88 103 GLN A CA 1
ATOM 816 C C . GLN A 1 103 ? 23.556 -3.315 -20.204 1.00 59.88 103 GLN A C 1
ATOM 818 O O . GLN A 1 103 ? 24.511 -2.699 -20.685 1.00 59.88 103 GLN A O 1
ATOM 823 N N . TYR A 1 104 ? 22.354 -2.731 -20.052 1.00 58.53 104 TYR A N 1
ATOM 824 C CA . TYR A 1 104 ? 22.074 -1.355 -20.510 1.00 58.53 104 TYR A CA 1
ATOM 825 C C . TYR A 1 104 ? 22.838 -0.289 -19.734 1.00 58.53 104 TYR A C 1
ATOM 827 O O . TYR A 1 104 ? 23.183 0.739 -20.312 1.00 58.53 104 TYR A O 1
ATOM 835 N N . GLY A 1 105 ? 23.238 -0.583 -18.496 1.00 54.41 105 GLY A N 1
ATOM 836 C CA . GLY A 1 105 ? 24.110 0.285 -17.706 1.00 54.41 105 GLY A CA 1
ATOM 837 C C . GLY A 1 105 ? 25.548 0.415 -18.228 1.00 54.41 105 GLY A C 1
ATOM 838 O O . GLY A 1 105 ? 26.285 1.259 -17.729 1.00 54.41 105 GLY A O 1
ATOM 839 N N . GLN A 1 106 ? 25.971 -0.395 -19.209 1.00 55.06 106 GLN A N 1
ATOM 840 C CA . GLN A 1 106 ? 27.368 -0.442 -19.673 1.00 55.06 106 GLN A CA 1
ATOM 841 C C . GLN A 1 106 ? 27.599 0.157 -21.070 1.00 55.06 106 GLN A C 1
ATOM 843 O O . GLN A 1 106 ? 28.748 0.330 -21.468 1.00 55.06 106 GLN A O 1
ATOM 848 N N . GLY A 1 107 ? 26.550 0.488 -21.833 1.00 51.25 107 GLY A N 1
ATOM 849 C CA . GLY A 1 107 ? 26.713 1.054 -23.178 1.00 51.25 107 GLY A CA 1
ATOM 850 C C . GLY A 1 107 ? 26.300 2.510 -23.265 1.00 51.25 107 GLY A C 1
ATOM 851 O O . GLY A 1 107 ? 25.145 2.841 -23.022 1.00 51.25 107 GLY A O 1
ATOM 852 N N . VAL A 1 108 ? 27.224 3.360 -23.702 1.00 52.38 108 VAL A N 1
ATOM 853 C CA . VAL A 1 108 ? 26.947 4.755 -24.049 1.00 52.38 108 VAL A CA 1
ATOM 854 C C . VAL A 1 108 ? 26.735 4.832 -25.561 1.00 52.38 108 VAL A C 1
ATOM 856 O O . VAL A 1 108 ? 27.640 4.515 -26.329 1.00 52.38 108 VAL A O 1
ATOM 859 N N . GLY A 1 109 ? 25.541 5.225 -26.007 1.00 59.38 109 GLY A N 1
ATOM 860 C CA . GLY A 1 109 ? 25.266 5.441 -27.428 1.00 59.38 109 GLY A CA 1
ATOM 861 C C . GLY A 1 109 ? 23.834 5.919 -27.698 1.00 59.38 109 GLY A C 1
ATOM 862 O O . GLY A 1 109 ? 22.916 5.510 -26.986 1.00 59.38 109 GLY A O 1
ATOM 863 N N . PRO A 1 110 ? 23.614 6.761 -28.725 1.00 59.91 110 PRO A N 1
ATOM 864 C CA . PRO A 1 110 ? 22.293 7.311 -29.044 1.00 59.91 110 PRO A CA 1
ATOM 865 C C . PRO A 1 110 ? 21.251 6.221 -29.332 1.00 59.91 110 PRO A C 1
ATOM 867 O O . PRO A 1 110 ? 20.118 6.328 -28.873 1.00 59.91 110 PRO A O 1
ATOM 870 N N . TRP A 1 111 ? 21.647 5.128 -29.991 1.00 65.81 111 TRP A N 1
ATOM 871 C CA . TRP A 1 111 ? 20.774 3.980 -30.263 1.00 65.81 111 TRP A CA 1
ATOM 872 C C . TRP A 1 111 ? 20.249 3.315 -28.995 1.00 65.81 111 TRP A C 1
ATOM 874 O O . TRP A 1 111 ? 19.065 3.012 -28.892 1.00 65.81 111 TRP A O 1
ATOM 884 N N . ARG A 1 112 ? 21.116 3.173 -27.990 1.00 65.56 112 ARG A N 1
ATOM 885 C CA . ARG A 1 112 ? 20.759 2.559 -26.712 1.00 65.56 112 ARG A CA 1
ATOM 886 C C . ARG A 1 112 ? 19.806 3.442 -25.902 1.00 65.56 112 ARG A C 1
ATOM 888 O O . ARG A 1 112 ? 18.930 2.924 -25.219 1.00 65.56 112 ARG A O 1
ATOM 895 N N . ASN A 1 113 ? 19.922 4.766 -26.040 1.00 65.25 113 ASN A N 1
ATOM 896 C CA . ASN A 1 113 ? 18.968 5.718 -25.463 1.00 65.25 113 ASN A CA 1
ATOM 897 C C . ASN A 1 113 ? 17.594 5.654 -26.148 1.00 65.25 113 ASN A C 1
ATOM 899 O O . ASN A 1 113 ? 16.575 5.747 -25.469 1.00 65.25 113 ASN A O 1
ATOM 903 N N . ILE A 1 114 ? 17.548 5.497 -27.476 1.00 68.12 114 ILE A N 1
ATOM 904 C CA . ILE A 1 114 ? 16.286 5.346 -28.220 1.00 68.12 114 ILE A CA 1
ATOM 905 C C . ILE A 1 114 ? 15.594 4.043 -27.817 1.00 68.12 114 ILE A C 1
ATOM 907 O O . ILE A 1 114 ? 14.419 4.054 -27.456 1.00 68.12 114 ILE A O 1
ATOM 911 N N . GLU A 1 115 ? 16.335 2.937 -27.817 1.00 68.56 115 GLU A N 1
ATOM 912 C CA . GLU A 1 115 ? 15.841 1.627 -27.398 1.00 68.56 115 GLU A CA 1
ATOM 913 C C . GLU A 1 115 ? 15.283 1.660 -25.971 1.00 68.56 115 GLU A C 1
ATOM 915 O O . GLU A 1 115 ? 14.171 1.191 -25.714 1.00 68.56 115 GLU A O 1
ATOM 920 N N . TRP A 1 116 ? 16.019 2.296 -25.058 1.00 71.19 116 TRP A N 1
ATOM 921 C CA . TRP A 1 116 ? 15.570 2.525 -23.695 1.00 71.19 116 TRP A CA 1
ATOM 922 C C . TRP A 1 116 ? 14.247 3.293 -23.639 1.00 71.19 116 TRP A C 1
ATOM 924 O O . TRP A 1 116 ? 13.288 2.812 -23.035 1.00 71.19 116 TRP A O 1
ATOM 934 N N . ASN A 1 117 ? 14.173 4.456 -24.290 1.00 72.62 117 ASN A N 1
ATOM 935 C CA . ASN A 1 117 ? 13.005 5.334 -24.221 1.00 72.62 117 ASN A CA 1
ATOM 936 C C . ASN A 1 117 ? 11.755 4.721 -24.879 1.00 72.62 117 ASN A C 1
ATOM 938 O O . ASN A 1 117 ? 10.644 4.954 -24.408 1.00 72.62 117 ASN A O 1
ATOM 942 N N . ILE A 1 118 ? 11.916 3.945 -25.956 1.00 75.19 118 ILE A N 1
ATOM 943 C CA . ILE A 1 118 ? 10.788 3.390 -26.721 1.00 75.19 118 ILE A CA 1
ATOM 944 C C . ILE A 1 118 ? 10.313 2.051 -26.151 1.00 75.19 118 ILE A C 1
ATOM 946 O O . ILE A 1 118 ? 9.108 1.820 -26.065 1.00 75.19 118 ILE A O 1
ATOM 950 N N . LEU A 1 119 ? 11.223 1.153 -25.764 1.00 74.31 119 LEU A N 1
ATOM 951 C CA . LEU A 1 119 ? 10.858 -0.226 -25.419 1.00 74.31 119 LEU A CA 1
ATOM 952 C C . LEU A 1 119 ? 10.864 -0.484 -23.920 1.00 74.31 119 LEU A C 1
ATOM 954 O O . LEU A 1 119 ? 9.940 -1.110 -23.397 1.00 74.31 119 LEU A O 1
ATOM 958 N N . ILE A 1 120 ? 11.904 -0.020 -23.229 1.00 76.88 120 ILE A N 1
ATOM 959 C CA . ILE A 1 120 ? 12.147 -0.389 -21.833 1.00 76.88 120 ILE A CA 1
ATOM 960 C C . ILE A 1 120 ? 11.393 0.553 -20.897 1.00 76.88 120 ILE A C 1
ATOM 962 O O . ILE A 1 120 ? 10.724 0.094 -19.971 1.00 76.88 120 ILE A O 1
ATOM 966 N N . GLN A 1 121 ? 11.436 1.862 -21.152 1.00 78.81 121 GLN A N 1
ATOM 967 C CA . GLN A 1 121 ? 10.814 2.874 -20.304 1.00 78.81 121 GLN A CA 1
ATOM 968 C C . GLN A 1 121 ? 9.293 2.681 -20.155 1.00 78.81 121 GLN A C 1
ATOM 970 O O . GLN A 1 121 ? 8.827 2.752 -19.016 1.00 78.81 121 GLN A O 1
ATOM 975 N N . PRO A 1 122 ? 8.499 2.383 -21.207 1.00 84.31 122 PRO A N 1
ATOM 976 C CA . PRO A 1 122 ? 7.065 2.145 -21.034 1.00 84.31 122 PRO A CA 1
ATOM 977 C C . PRO A 1 122 ? 6.765 0.890 -20.208 1.00 84.31 122 PRO A C 1
ATOM 979 O O . PRO A 1 122 ? 5.878 0.910 -19.354 1.00 84.31 122 PRO A O 1
ATOM 982 N N . GLN A 1 123 ? 7.535 -0.187 -20.404 1.00 85.38 123 GLN A N 1
ATOM 983 C CA . GLN A 1 123 ? 7.390 -1.420 -19.621 1.00 85.38 123 GLN A CA 1
ATOM 984 C C . GLN A 1 123 ? 7.766 -1.193 -18.153 1.00 85.38 123 GLN A C 1
ATOM 986 O O . GLN A 1 123 ? 7.023 -1.586 -17.252 1.00 85.38 123 GLN A O 1
ATOM 991 N N . ALA A 1 124 ? 8.881 -0.500 -17.907 1.00 85.75 124 ALA A N 1
ATOM 992 C CA . ALA A 1 124 ? 9.310 -0.108 -16.572 1.00 85.75 124 ALA A CA 1
ATOM 993 C C . ALA A 1 124 ? 8.261 0.784 -15.894 1.00 85.75 124 ALA A C 1
ATOM 995 O O . ALA A 1 124 ? 7.920 0.548 -14.739 1.00 85.75 124 ALA A O 1
ATOM 996 N N . ALA A 1 125 ? 7.697 1.762 -16.608 1.00 86.56 125 ALA A N 1
ATOM 997 C CA . ALA A 1 125 ? 6.653 2.644 -16.091 1.00 86.56 125 ALA A CA 1
ATOM 998 C C . ALA A 1 125 ? 5.366 1.878 -15.739 1.00 86.56 125 ALA A C 1
ATOM 1000 O O . ALA A 1 125 ? 4.786 2.106 -14.676 1.00 86.56 125 ALA A O 1
ATOM 1001 N N . ALA A 1 126 ? 4.942 0.928 -16.579 1.00 87.56 126 ALA A N 1
ATOM 1002 C CA . ALA A 1 126 ? 3.782 0.082 -16.302 1.00 87.56 126 ALA A CA 1
ATOM 1003 C C . ALA A 1 126 ? 3.995 -0.805 -15.062 1.00 87.56 126 ALA A C 1
ATOM 1005 O O . ALA A 1 126 ? 3.102 -0.926 -14.218 1.00 87.56 126 ALA A O 1
ATOM 1006 N N . LEU A 1 127 ? 5.188 -1.391 -14.911 1.00 91.50 127 LEU A N 1
ATOM 1007 C CA . LEU A 1 127 ? 5.539 -2.185 -13.732 1.00 91.50 127 LEU A CA 1
ATOM 1008 C C . LEU A 1 127 ? 5.667 -1.325 -12.474 1.00 91.50 127 LEU A C 1
ATOM 1010 O O . LEU A 1 127 ? 5.132 -1.709 -11.439 1.00 91.50 127 LEU A O 1
ATOM 1014 N N . GLN A 1 128 ? 6.285 -0.143 -12.555 1.00 90.94 128 GLN A N 1
ATOM 1015 C CA . GLN A 1 128 ? 6.312 0.830 -11.457 1.00 90.94 128 GLN A CA 1
ATOM 1016 C C . GLN A 1 128 ? 4.900 1.166 -10.983 1.00 90.94 128 GLN A C 1
ATOM 1018 O O . GLN A 1 128 ? 4.624 1.125 -9.786 1.00 90.94 128 GLN A O 1
ATOM 1023 N N . GLN A 1 129 ? 3.985 1.449 -11.914 1.00 89.06 129 GLN A N 1
ATOM 1024 C CA . GLN A 1 129 ? 2.606 1.767 -11.567 1.00 89.06 129 GLN A CA 1
ATOM 1025 C C . GLN A 1 129 ? 1.923 0.601 -10.846 1.00 89.06 129 GLN A C 1
ATOM 1027 O O . GLN A 1 129 ? 1.259 0.815 -9.834 1.00 89.06 129 GLN A O 1
ATOM 1032 N N . ARG A 1 130 ? 2.128 -0.637 -11.311 1.00 91.69 130 ARG A N 1
ATOM 1033 C CA . ARG A 1 130 ? 1.604 -1.843 -10.648 1.00 91.69 130 ARG A CA 1
ATOM 1034 C C . ARG A 1 130 ? 2.215 -2.075 -9.272 1.00 91.69 130 ARG A C 1
ATOM 1036 O O . ARG A 1 130 ? 1.486 -2.400 -8.341 1.00 91.69 130 ARG A O 1
ATOM 1043 N N . ILE A 1 131 ? 3.522 -1.871 -9.113 1.00 92.94 131 ILE A N 1
ATOM 1044 C CA . ILE A 1 131 ? 4.195 -1.978 -7.814 1.00 92.94 131 ILE A CA 1
ATOM 1045 C C . ILE A 1 131 ? 3.620 -0.963 -6.831 1.00 92.94 131 ILE A C 1
ATOM 1047 O O . ILE A 1 131 ? 3.191 -1.347 -5.744 1.00 92.94 131 ILE A O 1
ATOM 1051 N N . ARG A 1 132 ? 3.566 0.319 -7.216 1.00 91.12 132 ARG A N 1
ATOM 1052 C CA . ARG A 1 132 ? 2.963 1.377 -6.390 1.00 91.12 132 ARG A CA 1
ATOM 1053 C C . ARG A 1 132 ? 1.528 1.034 -6.035 1.00 91.12 132 ARG A C 1
ATOM 1055 O O . ARG A 1 132 ? 1.081 1.318 -4.928 1.00 91.12 132 ARG A O 1
ATOM 1062 N N . HIS A 1 133 ? 0.833 0.373 -6.954 1.00 90.88 133 HIS A N 1
ATOM 1063 C CA . HIS A 1 133 ? -0.516 -0.084 -6.724 1.00 90.88 133 HIS A CA 1
ATOM 1064 C C . HIS A 1 133 ? -0.645 -1.138 -5.634 1.00 90.88 133 HIS A C 1
ATOM 1066 O O . HIS A 1 133 ? -1.357 -0.899 -4.660 1.00 90.88 133 HIS A O 1
ATOM 1072 N N . HIS A 1 134 ? 0.098 -2.239 -5.743 1.00 92.81 134 HIS A N 1
ATOM 1073 C CA . HIS A 1 134 ? 0.175 -3.249 -4.685 1.00 92.81 134 HIS A CA 1
ATOM 1074 C C . HIS A 1 134 ? 0.597 -2.628 -3.350 1.00 92.81 134 HIS A C 1
ATOM 1076 O O . HIS A 1 134 ? -0.016 -2.895 -2.318 1.00 92.81 134 HIS A O 1
ATOM 1082 N N . ASN A 1 135 ? 1.599 -1.746 -3.385 1.00 93.19 135 ASN A N 1
ATOM 1083 C CA . ASN A 1 135 ? 2.128 -1.077 -2.206 1.00 93.19 135 ASN A CA 1
ATOM 1084 C C . ASN A 1 135 ? 1.052 -0.246 -1.483 1.00 93.19 135 ASN A C 1
ATOM 1086 O O . ASN A 1 135 ? 0.844 -0.426 -0.286 1.00 93.19 135 ASN A O 1
ATOM 1090 N N . SER A 1 136 ? 0.298 0.598 -2.203 1.00 92.62 136 SER A N 1
ATOM 1091 C CA . SER A 1 136 ? -0.796 1.370 -1.594 1.00 92.62 136 SER A CA 1
ATOM 1092 C C . SER A 1 136 ? -1.833 0.470 -0.929 1.00 92.62 136 SER A C 1
ATOM 1094 O O . SER A 1 136 ? -2.265 0.765 0.179 1.00 92.62 136 SER A O 1
ATOM 1096 N N . LYS A 1 137 ? -2.221 -0.641 -1.567 1.00 94.62 137 LYS A N 1
ATOM 1097 C CA . LYS A 1 137 ? -3.215 -1.557 -0.992 1.00 94.62 137 LYS A CA 1
ATOM 1098 C C . LYS A 1 137 ? -2.739 -2.208 0.299 1.00 94.62 137 LYS A C 1
ATOM 1100 O O . LYS A 1 137 ? -3.505 -2.278 1.256 1.00 94.62 137 LYS A O 1
ATOM 1105 N N . ILE A 1 138 ? -1.478 -2.643 0.327 1.00 94.56 138 ILE A N 1
ATOM 1106 C CA . ILE A 1 138 ? -0.856 -3.210 1.526 1.00 94.56 138 ILE A CA 1
ATOM 1107 C C . ILE A 1 138 ? -0.851 -2.172 2.652 1.00 94.56 138 ILE A C 1
ATOM 1109 O O . ILE A 1 138 ? -1.298 -2.464 3.757 1.00 94.56 138 ILE A O 1
ATOM 1113 N N . LEU A 1 139 ? -0.408 -0.946 2.373 1.00 93.25 139 LEU A N 1
ATOM 1114 C CA . LEU A 1 139 ? -0.352 0.111 3.384 1.00 93.25 139 LEU A CA 1
ATOM 1115 C C . LEU A 1 139 ? -1.738 0.465 3.943 1.00 93.25 139 LEU A C 1
ATOM 1117 O O . LEU A 1 139 ? -1.884 0.615 5.154 1.00 93.25 139 LEU A O 1
ATOM 1121 N N . ILE A 1 140 ? -2.755 0.533 3.080 1.00 94.12 140 ILE A N 1
ATOM 1122 C CA . ILE A 1 140 ? -4.137 0.852 3.466 1.00 94.12 140 ILE A CA 1
ATOM 1123 C C . ILE A 1 140 ? -4.738 -0.230 4.367 1.00 94.12 140 ILE A C 1
ATOM 1125 O O . ILE A 1 140 ? -5.462 0.094 5.307 1.00 94.12 140 ILE A O 1
ATOM 1129 N N . ILE A 1 141 ? -4.453 -1.511 4.104 1.00 93.44 141 ILE A N 1
ATOM 1130 C CA . ILE A 1 141 ? -5.085 -2.604 4.849 1.00 93.44 141 ILE A CA 1
ATOM 1131 C C . ILE A 1 141 ? -4.415 -2.896 6.195 1.00 93.44 141 ILE A C 1
ATOM 1133 O O . ILE A 1 141 ? -5.103 -3.355 7.101 1.00 93.44 141 ILE A O 1
ATOM 1137 N N . ILE A 1 142 ? -3.111 -2.623 6.362 1.00 91.69 142 ILE A N 1
ATOM 1138 C CA . ILE A 1 142 ? -2.340 -3.048 7.548 1.00 91.69 142 ILE A CA 1
ATOM 1139 C C . ILE A 1 142 ? -3.016 -2.642 8.863 1.00 91.69 142 ILE A C 1
ATOM 1141 O O . ILE A 1 142 ? -3.275 -3.503 9.699 1.00 91.69 142 ILE A O 1
ATOM 1145 N N . LYS A 1 143 ? -3.311 -1.349 9.048 1.00 88.25 143 LYS A N 1
ATOM 1146 C CA . LYS A 1 143 ? -3.847 -0.820 10.314 1.00 88.25 143 LYS A CA 1
ATOM 1147 C C . LYS A 1 143 ? -5.271 -1.315 10.607 1.00 88.25 143 LYS A C 1
ATOM 1149 O O . LYS A 1 143 ? -5.488 -1.833 11.701 1.00 88.25 143 LYS A O 1
ATOM 1154 N N . PRO A 1 144 ? -6.241 -1.205 9.678 1.00 90.44 144 PRO A N 1
ATOM 1155 C CA . PRO A 1 144 ? -7.570 -1.763 9.898 1.00 90.44 144 PRO A CA 1
ATOM 1156 C C . PRO A 1 144 ? -7.571 -3.267 10.150 1.00 90.44 144 PRO A C 1
ATOM 1158 O O . PRO A 1 144 ? -8.298 -3.727 11.022 1.00 90.44 144 PRO A O 1
ATOM 1161 N N . LEU A 1 145 ? -6.749 -4.019 9.416 1.00 90.56 145 LEU A N 1
ATOM 1162 C CA . LEU A 1 145 ? -6.651 -5.462 9.587 1.00 90.56 145 LEU A CA 1
ATOM 1163 C C . LEU A 1 145 ? -6.056 -5.820 10.948 1.00 90.56 145 LEU A C 1
ATOM 1165 O O . LEU A 1 145 ? -6.559 -6.725 11.597 1.00 90.56 145 LEU A O 1
ATOM 1169 N N . GLU A 1 146 ? -5.034 -5.098 11.414 1.00 87.12 146 GLU A N 1
ATOM 1170 C CA . GLU A 1 146 ? -4.503 -5.274 12.768 1.00 87.12 146 GLU A CA 1
ATOM 1171 C C . GLU A 1 146 ? -5.601 -5.092 13.823 1.00 87.12 146 GLU A C 1
ATOM 1173 O O . GLU A 1 146 ? -5.790 -5.972 14.660 1.00 87.12 146 GLU A O 1
ATOM 1178 N N . ILE A 1 147 ? -6.361 -3.993 13.749 1.00 84.62 147 ILE A N 1
ATOM 1179 C CA . ILE A 1 147 ? -7.467 -3.715 14.677 1.00 84.62 147 ILE A CA 1
ATOM 1180 C C . ILE A 1 147 ? -8.512 -4.832 14.613 1.00 84.62 147 ILE A C 1
ATOM 1182 O O . ILE A 1 147 ? -8.874 -5.376 15.652 1.00 84.62 147 ILE A O 1
ATOM 1186 N N . ASP A 1 148 ? -8.949 -5.221 13.414 1.00 84.62 148 ASP A N 1
ATOM 1187 C CA . ASP A 1 148 ? -9.974 -6.250 13.236 1.00 84.62 148 ASP A CA 1
ATOM 1188 C C . ASP A 1 148 ? -9.504 -7.618 13.761 1.00 84.62 148 ASP A C 1
ATOM 1190 O O . ASP A 1 148 ? -10.253 -8.297 14.468 1.00 84.62 148 ASP A O 1
ATOM 1194 N N . LEU A 1 149 ? -8.252 -8.010 13.495 1.00 82.94 149 LEU A N 1
ATOM 1195 C CA . LEU A 1 149 ? -7.674 -9.240 14.038 1.00 82.94 149 LEU A CA 1
ATOM 1196 C C . LEU A 1 149 ? -7.617 -9.193 15.569 1.00 82.94 149 LEU A C 1
ATOM 1198 O O . LEU A 1 149 ? -8.016 -10.158 16.215 1.00 82.94 149 LEU A O 1
ATOM 1202 N N . LEU A 1 150 ? -7.175 -8.084 16.165 1.00 79.19 150 LEU A N 1
ATOM 1203 C CA . LEU A 1 150 ? -7.115 -7.922 17.620 1.00 79.19 150 LEU A CA 1
ATOM 1204 C C . LEU A 1 150 ? -8.508 -7.916 18.270 1.00 79.19 150 LEU A C 1
ATOM 1206 O O . LEU A 1 150 ? -8.710 -8.555 19.304 1.00 79.19 150 LEU A O 1
ATOM 1210 N N . SER A 1 151 ? -9.497 -7.272 17.650 1.00 80.44 151 SER A N 1
ATOM 1211 C CA . SER A 1 151 ? -10.887 -7.284 18.115 1.00 80.44 151 SER A CA 1
ATOM 1212 C C . SER A 1 151 ? -11.496 -8.688 18.083 1.00 80.44 151 SER A C 1
ATOM 1214 O O . SER A 1 151 ? -12.177 -9.075 19.033 1.00 80.44 151 SER A O 1
ATOM 1216 N N . GLN A 1 152 ? -11.202 -9.491 17.053 1.00 77.44 152 GLN A N 1
ATOM 1217 C CA . GLN A 1 152 ? -11.621 -10.900 17.000 1.00 77.44 152 GLN A CA 1
ATOM 1218 C C . GLN A 1 152 ? -11.003 -11.743 18.126 1.00 77.44 152 GLN A C 1
ATOM 1220 O O . GLN A 1 152 ? -11.605 -12.712 18.587 1.00 77.44 152 GLN A O 1
ATOM 1225 N N . ILE A 1 153 ? -9.792 -11.406 18.573 1.00 73.44 153 ILE A N 1
ATOM 1226 C CA . ILE A 1 153 ? -9.122 -12.094 19.684 1.00 73.44 153 ILE A CA 1
ATOM 1227 C C . ILE A 1 153 ? -9.823 -11.770 20.999 1.00 73.44 153 ILE A C 1
ATOM 1229 O O . ILE A 1 153 ? -10.111 -12.687 21.767 1.00 73.44 153 ILE A O 1
ATOM 1233 N N . ILE A 1 154 ? -10.126 -10.490 21.235 1.00 71.44 154 ILE A N 1
ATOM 1234 C CA . ILE A 1 154 ? -10.838 -10.040 22.436 1.00 71.44 154 ILE A CA 1
ATOM 1235 C C . ILE A 1 154 ? -12.218 -10.696 22.517 1.00 71.44 154 ILE A C 1
ATOM 1237 O O . ILE A 1 154 ? -12.526 -11.321 23.530 1.00 71.44 154 ILE A O 1
ATOM 1241 N N . SER A 1 155 ? -13.011 -10.650 21.443 1.00 74.94 155 SER A N 1
ATOM 1242 C CA . SER A 1 155 ? -14.364 -11.227 21.446 1.00 74.94 155 SER A CA 1
ATOM 1243 C C . SER A 1 155 ? -14.354 -12.747 21.673 1.00 74.94 155 SER A C 1
ATOM 1245 O O . SER A 1 155 ? -15.208 -13.299 22.373 1.00 74.94 155 SER A O 1
ATOM 1247 N N . ARG A 1 156 ? -13.342 -13.455 21.153 1.00 69.69 156 ARG A N 1
ATOM 1248 C CA . ARG A 1 156 ? -13.140 -14.889 21.426 1.00 69.69 156 ARG A CA 1
ATOM 1249 C C . ARG A 1 156 ? -12.724 -15.173 22.868 1.00 69.69 156 ARG A C 1
ATOM 1251 O O . ARG A 1 156 ? -13.106 -16.203 23.410 1.00 69.69 156 ARG A O 1
ATOM 1258 N N . LEU A 1 157 ? -11.955 -14.293 23.505 1.00 65.19 157 LEU A N 1
ATOM 1259 C CA . LEU A 1 157 ? -11.600 -14.450 24.918 1.00 65.19 157 LEU A CA 1
ATOM 1260 C C . LEU A 1 157 ? -12.811 -14.222 25.824 1.00 65.19 157 LEU A C 1
ATOM 1262 O O . LEU A 1 157 ? -13.066 -15.038 26.708 1.00 65.19 157 LEU A O 1
ATOM 1266 N N . GLU A 1 158 ? -13.592 -13.176 25.553 1.00 68.38 158 GLU A N 1
ATOM 1267 C CA . GLU A 1 158 ? -14.825 -12.865 26.287 1.00 68.38 158 GLU A CA 1
ATOM 1268 C C . GLU A 1 158 ? -15.846 -14.010 26.215 1.00 68.38 158 GLU A C 1
ATOM 1270 O O . GLU A 1 158 ? -16.518 -14.307 27.202 1.00 68.38 158 GLU A O 1
ATOM 1275 N N . THR A 1 159 ? -15.923 -14.706 25.075 1.00 64.94 159 THR A N 1
ATOM 1276 C CA . THR A 1 159 ? -16.830 -15.853 24.891 1.00 64.94 159 THR A CA 1
ATOM 1277 C C . THR A 1 159 ? -16.347 -17.150 25.550 1.00 64.94 159 THR A C 1
ATOM 1279 O O . THR A 1 159 ? -17.169 -18.027 25.814 1.00 64.94 159 THR A O 1
ATOM 1282 N N . VAL A 1 160 ? -15.048 -17.306 25.838 1.00 61.34 160 VAL A N 1
ATOM 1283 C CA . VAL A 1 160 ? -14.474 -18.588 26.289 1.00 61.34 160 VAL A CA 1
ATOM 1284 C C . VAL A 1 160 ? -14.375 -18.726 27.809 1.00 61.34 160 VAL A C 1
ATOM 1286 O O . VAL A 1 160 ? -14.512 -19.844 28.297 1.00 61.34 160 VAL A O 1
ATOM 1289 N N . GLN A 1 161 ? -14.137 -17.660 28.574 1.00 53.72 161 GLN A N 1
ATOM 1290 C CA . GLN A 1 161 ? -13.975 -17.716 30.038 1.00 53.72 161 GLN A CA 1
ATOM 1291 C C . GLN A 1 161 ? -13.778 -16.277 30.549 1.00 53.72 161 GLN A C 1
ATOM 1293 O O . GLN A 1 161 ? -12.997 -15.525 29.989 1.00 53.72 161 GLN A O 1
ATOM 1298 N N . GLY A 1 162 ? -14.353 -15.823 31.663 1.00 54.12 162 GLY A N 1
ATOM 1299 C CA . GLY A 1 162 ? -14.063 -16.357 32.998 1.00 54.12 162 GLY A CA 1
ATOM 1300 C C . GLY A 1 162 ? -12.592 -16.203 33.444 1.00 54.12 162 GLY A C 1
ATOM 1301 O O . GLY A 1 162 ? -12.290 -16.421 34.613 1.00 54.12 162 GLY A O 1
ATOM 1302 N N . GLN A 1 163 ? -11.670 -15.840 32.545 1.00 52.25 163 GLN A N 1
ATOM 1303 C CA . GLN A 1 163 ? -10.223 -15.788 32.766 1.00 52.25 163 GLN A CA 1
ATOM 1304 C C . GLN A 1 163 ? -9.771 -14.332 32.893 1.00 52.25 163 GLN A C 1
ATOM 1306 O O . GLN A 1 163 ? -9.318 -13.692 31.947 1.00 52.25 163 GLN A O 1
ATOM 1311 N N . VAL A 1 164 ? -9.930 -13.819 34.112 1.00 56.22 164 VAL A N 1
ATOM 1312 C CA . VAL A 1 164 ? -9.687 -12.421 34.495 1.00 56.22 164 VAL A CA 1
ATOM 1313 C C . VAL A 1 164 ? -8.246 -11.969 34.205 1.00 56.22 164 VAL A C 1
ATOM 1315 O O . VAL A 1 164 ? -8.035 -10.821 33.838 1.00 56.22 164 VAL A O 1
ATOM 1318 N N . GLU A 1 165 ? -7.248 -12.850 34.284 1.00 54.31 165 GLU A N 1
ATOM 1319 C CA . GLU A 1 165 ? -5.833 -12.455 34.157 1.00 54.31 165 GLU A CA 1
ATOM 1320 C C . GLU A 1 165 ? -5.392 -12.182 32.710 1.00 54.31 165 GLU A C 1
ATOM 1322 O O . GLU A 1 165 ? -4.672 -11.220 32.444 1.00 54.31 165 GLU A O 1
ATOM 1327 N N . THR A 1 166 ? -5.859 -12.978 31.747 1.00 53.78 166 THR A N 1
ATOM 1328 C CA . THR A 1 166 ? -5.506 -12.815 30.326 1.00 53.78 166 THR A CA 1
ATOM 1329 C C . THR A 1 166 ? -6.236 -11.630 29.698 1.00 53.78 166 THR A C 1
ATOM 1331 O O . THR A 1 166 ? -5.670 -10.903 28.880 1.00 53.78 166 THR A O 1
ATOM 1334 N N . VAL A 1 167 ? -7.480 -11.404 30.129 1.00 54.75 167 VAL A N 1
ATOM 1335 C CA . VAL A 1 167 ? -8.282 -10.249 29.728 1.00 54.75 167 VAL A CA 1
ATOM 1336 C C . VAL A 1 167 ? -7.639 -8.957 30.236 1.00 54.75 167 VAL A C 1
ATOM 1338 O O . VAL A 1 167 ? -7.545 -8.013 29.466 1.00 54.75 167 VAL A O 1
ATOM 1341 N N . ILE A 1 168 ? -7.081 -8.916 31.455 1.00 54.22 168 ILE A N 1
ATOM 1342 C CA . ILE A 1 168 ? -6.371 -7.724 31.956 1.00 54.22 168 ILE A CA 1
ATOM 1343 C C . ILE A 1 168 ? -5.172 -7.358 31.067 1.00 54.22 168 ILE A C 1
ATOM 1345 O O . ILE A 1 168 ? -5.038 -6.193 30.712 1.00 54.22 168 ILE A O 1
ATOM 1349 N N . GLY A 1 169 ? -4.345 -8.322 30.645 1.00 58.12 169 GLY A N 1
ATOM 1350 C CA . GLY A 1 169 ? -3.160 -8.041 29.817 1.00 58.12 169 GLY A CA 1
ATOM 1351 C C . GLY A 1 169 ? -3.475 -7.540 28.398 1.00 58.12 169 GLY A C 1
ATOM 1352 O O . GLY A 1 169 ? -2.738 -6.724 27.845 1.00 58.12 169 GLY A O 1
ATOM 1353 N N . ILE A 1 170 ? -4.586 -7.992 27.810 1.00 55.25 170 ILE A N 1
ATOM 1354 C CA . ILE A 1 170 ? -5.029 -7.550 26.477 1.00 55.25 170 ILE A CA 1
ATOM 1355 C C . ILE A 1 170 ? -5.903 -6.293 26.573 1.00 55.25 170 ILE A C 1
ATOM 1357 O O . ILE A 1 170 ? -5.820 -5.444 25.699 1.00 55.25 170 ILE A O 1
ATOM 1361 N N . LEU A 1 171 ? -6.671 -6.097 27.648 1.00 52.72 171 LEU A N 1
ATOM 1362 C CA . LEU A 1 171 ? -7.401 -4.847 27.898 1.00 52.72 171 LEU A CA 1
ATOM 1363 C C . LEU A 1 171 ? -6.487 -3.693 28.325 1.00 52.72 171 LEU A C 1
ATOM 1365 O O . LEU A 1 171 ? -6.866 -2.538 28.159 1.00 52.72 171 LEU A O 1
ATOM 1369 N N . THR A 1 172 ? -5.279 -3.968 28.831 1.00 54.19 172 THR A N 1
ATOM 1370 C CA . THR A 1 172 ? -4.234 -2.935 28.937 1.00 54.19 172 THR A CA 1
ATOM 1371 C C . THR A 1 172 ? -3.696 -2.489 27.573 1.00 54.19 172 THR A C 1
ATOM 1373 O O . THR A 1 172 ? -3.008 -1.474 27.501 1.00 54.19 172 THR A O 1
ATOM 1376 N N . SER A 1 173 ? -4.015 -3.210 26.492 1.00 58.56 173 SER A N 1
ATOM 1377 C CA . SER A 1 173 ? -3.796 -2.750 25.121 1.00 58.56 173 SER A CA 1
ATOM 1378 C C . SER A 1 173 ? -4.900 -1.769 24.727 1.00 58.56 173 SER A C 1
ATOM 1380 O O . SER A 1 173 ? -6.079 -2.019 24.974 1.00 58.56 173 SER A O 1
ATOM 1382 N N . ASP A 1 174 ? -4.530 -0.664 24.081 1.00 70.25 174 ASP A N 1
ATOM 1383 C CA . ASP A 1 174 ? -5.394 0.473 23.719 1.00 70.25 174 ASP A CA 1
ATOM 1384 C C . ASP A 1 174 ? -6.422 0.141 22.605 1.00 70.25 174 ASP A C 1
ATOM 1386 O O . ASP A 1 174 ? -6.807 0.994 21.811 1.00 70.25 174 ASP A O 1
ATOM 1390 N N . ILE A 1 175 ? -6.869 -1.117 22.502 1.00 69.81 175 ILE A N 1
ATOM 1391 C CA . ILE A 1 175 ? -7.697 -1.639 21.405 1.00 69.81 175 ILE A CA 1
ATOM 1392 C C . ILE A 1 175 ? -9.099 -1.014 21.403 1.00 69.81 175 ILE A C 1
ATOM 1394 O O . ILE A 1 175 ? -9.505 -0.529 20.350 1.00 69.81 175 ILE A O 1
ATOM 1398 N N . PRO A 1 176 ? -9.852 -0.923 22.523 1.00 75.31 176 PRO A N 1
ATOM 1399 C CA . PRO A 1 176 ? -11.158 -0.256 22.505 1.00 75.31 176 PRO A CA 1
ATOM 1400 C C . PRO A 1 176 ? -11.063 1.224 22.120 1.00 75.31 176 PRO A C 1
ATOM 1402 O O . PRO A 1 176 ? -11.970 1.773 21.498 1.00 75.31 176 PRO A O 1
ATOM 1405 N N . GLN A 1 177 ? -9.965 1.888 22.485 1.00 79.38 177 GLN A N 1
ATOM 1406 C CA . GLN A 1 177 ? -9.698 3.256 22.060 1.00 79.38 177 GLN A CA 1
ATOM 1407 C C . GLN A 1 177 ? -9.352 3.316 20.573 1.00 79.38 177 GLN A C 1
ATOM 1409 O O . GLN A 1 177 ? -9.896 4.172 19.886 1.00 79.38 177 GLN A O 1
ATOM 1414 N N . ALA A 1 178 ? -8.528 2.397 20.066 1.00 76.25 178 ALA A N 1
ATOM 1415 C CA . ALA A 1 178 ? -8.192 2.300 18.650 1.00 76.25 178 ALA A CA 1
ATOM 1416 C C . ALA A 1 178 ? -9.429 2.026 17.779 1.00 76.25 178 ALA A C 1
ATOM 1418 O O . ALA A 1 178 ? -9.587 2.671 16.748 1.00 76.25 178 ALA A O 1
ATOM 1419 N N . VAL A 1 179 ? -10.343 1.150 18.218 1.00 77.75 179 VAL A N 1
ATOM 1420 C CA . VAL A 1 179 ? -11.633 0.902 17.547 1.00 77.75 179 VAL A CA 1
ATOM 1421 C C . VAL A 1 179 ? -12.469 2.181 17.512 1.00 77.75 179 VAL A C 1
ATOM 1423 O O . VAL A 1 179 ? -12.899 2.597 16.441 1.00 77.75 179 VAL A O 1
ATOM 1426 N N . ARG A 1 180 ? -12.630 2.872 18.651 1.00 78.19 180 ARG A N 1
ATOM 1427 C CA . ARG A 1 180 ? -13.371 4.146 18.701 1.00 78.19 180 ARG A CA 1
ATOM 1428 C C . ARG A 1 180 ? -12.734 5.234 17.835 1.00 78.19 180 ARG A C 1
ATOM 1430 O O . ARG A 1 180 ? -13.445 5.970 17.160 1.00 78.19 180 ARG A O 1
ATOM 1437 N N . GLN A 1 181 ? -11.408 5.350 17.852 1.00 76.75 181 GLN A N 1
ATOM 1438 C CA . GLN A 1 181 ? -10.673 6.296 17.010 1.00 76.75 181 GLN A CA 1
ATOM 1439 C C . GLN A 1 181 ? -10.860 5.967 15.529 1.00 76.75 181 GLN A C 1
ATOM 1441 O O . GLN A 1 181 ? -11.088 6.875 14.734 1.00 76.75 181 GLN A O 1
ATOM 1446 N N . GLN A 1 182 ? -10.820 4.684 15.163 1.00 78.06 182 GLN A N 1
ATOM 1447 C CA . GLN A 1 182 ? -11.083 4.247 13.801 1.00 78.06 182 GLN A CA 1
ATOM 1448 C C . GLN A 1 182 ? -12.511 4.614 13.390 1.00 78.06 182 GLN A C 1
ATOM 1450 O O . GLN A 1 182 ? -12.683 5.269 12.373 1.00 78.06 182 GLN A O 1
ATOM 1455 N N . GLU A 1 183 ? -13.526 4.288 14.191 1.00 79.00 183 GLU A N 1
ATOM 1456 C CA . GLU A 1 183 ? -14.925 4.641 13.906 1.00 79.00 183 GLU A CA 1
ATOM 1457 C C . GLU A 1 183 ? -15.132 6.151 13.724 1.00 79.00 183 GLU A C 1
ATOM 1459 O O . GLU A 1 183 ? -15.825 6.574 12.797 1.00 79.00 183 GLU A O 1
ATOM 1464 N N . GLN A 1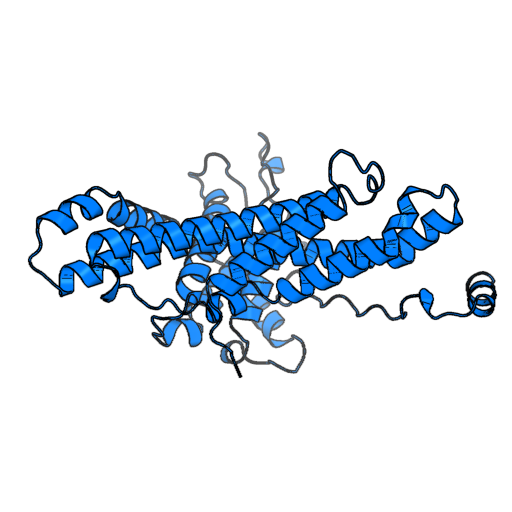 184 ? -14.479 6.976 14.548 1.00 73.31 184 GLN A N 1
ATOM 1465 C CA . GLN A 1 184 ? -14.496 8.433 14.396 1.00 73.31 184 GLN A CA 1
ATOM 1466 C C . GLN A 1 184 ? -13.846 8.885 13.081 1.00 73.31 184 GLN A C 1
ATOM 1468 O O . GLN A 1 184 ? -14.382 9.761 12.403 1.00 73.31 184 GLN A O 1
ATOM 1473 N N . GLN A 1 185 ? -12.733 8.262 12.683 1.00 73.50 185 GLN A N 1
ATOM 1474 C CA . GLN A 1 185 ? -12.050 8.537 11.413 1.00 73.50 185 GLN A CA 1
ATOM 1475 C C . GLN A 1 185 ? -12.858 8.105 10.186 1.00 73.50 185 GLN A C 1
ATOM 1477 O O . GLN A 1 185 ? -12.585 8.574 9.087 1.00 73.50 185 GLN A O 1
ATOM 1482 N N . LEU A 1 186 ? -13.857 7.233 10.330 1.00 76.69 186 LEU A N 1
ATOM 1483 C CA . LEU A 1 186 ? -14.664 6.782 9.197 1.00 76.69 186 LEU A CA 1
ATOM 1484 C C . LEU A 1 186 ? -15.703 7.829 8.754 1.00 76.69 186 LEU A C 1
ATOM 1486 O O . LEU A 1 186 ? -16.256 7.704 7.670 1.00 76.69 186 LEU A O 1
ATOM 1490 N N . SER A 1 187 ? -15.970 8.889 9.515 1.00 74.88 187 SER A N 1
ATOM 1491 C CA . SER A 1 187 ? -16.938 9.909 9.084 1.00 74.88 187 SER A CA 1
ATOM 1492 C C . SER A 1 187 ? -16.280 10.973 8.198 1.00 74.88 187 SER A C 1
ATOM 1494 O O . SER A 1 187 ? -15.595 11.859 8.701 1.00 74.88 187 SER A O 1
ATOM 1496 N N . HIS A 1 188 ? -16.507 10.919 6.883 1.00 76.00 188 HIS A N 1
ATOM 1497 C CA . HIS A 1 188 ? -16.140 12.016 5.982 1.00 76.00 188 HIS A CA 1
ATOM 1498 C C . HIS A 1 188 ? -17.161 13.163 6.058 1.00 76.00 188 HIS A C 1
ATOM 1500 O O . HIS A 1 188 ? -18.354 12.930 6.256 1.00 76.00 188 HIS A O 1
ATOM 1506 N N . THR A 1 189 ? -16.690 14.398 5.895 1.00 78.62 189 THR A N 1
ATOM 1507 C CA . THR A 1 189 ? -17.490 15.632 6.015 1.00 78.62 189 THR A CA 1
ATOM 1508 C C . THR A 1 189 ? -18.041 16.146 4.685 1.00 78.62 189 THR A C 1
ATOM 1510 O O . THR A 1 189 ? -18.891 17.033 4.680 1.00 78.62 189 THR A O 1
ATOM 1513 N N . LEU A 1 190 ? -17.540 15.627 3.561 1.00 87.75 190 LEU A N 1
ATOM 1514 C CA . LEU A 1 190 ? -17.863 16.115 2.225 1.00 87.75 190 LEU A CA 1
ATOM 1515 C C . LEU A 1 190 ? -18.932 15.236 1.570 1.00 87.75 190 LEU A C 1
ATOM 1517 O O . LEU A 1 190 ? -18.681 14.067 1.289 1.00 87.75 190 LEU A O 1
ATOM 1521 N N . ASP A 1 191 ? -20.077 15.830 1.246 1.00 87.75 191 ASP A N 1
ATOM 1522 C CA . ASP A 1 191 ? -21.130 15.177 0.469 1.00 87.75 191 ASP A CA 1
ATOM 1523 C C . ASP A 1 191 ? -20.961 15.429 -1.035 1.00 87.75 191 ASP A C 1
ATOM 1525 O O . ASP A 1 191 ? -20.535 16.502 -1.471 1.00 87.75 191 ASP A O 1
ATOM 1529 N N . CYS A 1 192 ? -21.348 14.451 -1.858 1.00 89.44 192 CYS A N 1
ATOM 1530 C CA . CYS A 1 192 ? -21.402 14.629 -3.307 1.00 89.44 192 CYS A CA 1
ATOM 1531 C C . CYS A 1 192 ? -22.706 15.351 -3.701 1.00 89.44 192 CYS A C 1
ATOM 1533 O O . CYS A 1 192 ? -23.788 14.801 -3.473 1.00 89.44 192 CYS A O 1
ATOM 1535 N N . PRO A 1 193 ? -22.656 16.543 -4.335 1.00 92.56 193 PRO A N 1
ATOM 1536 C CA . PRO A 1 193 ? -23.867 17.238 -4.757 1.00 92.56 193 PRO A CA 1
ATOM 1537 C C . PRO A 1 193 ? -24.711 16.370 -5.707 1.00 92.56 193 PRO A C 1
ATOM 1539 O O . PRO A 1 193 ? -24.157 15.777 -6.638 1.00 92.56 193 PRO A O 1
ATOM 1542 N N . PRO A 1 194 ? -26.049 16.330 -5.564 1.00 91.75 194 PRO A N 1
ATOM 1543 C CA . PRO A 1 194 ? -26.897 15.372 -6.282 1.00 91.75 194 PRO A CA 1
ATOM 1544 C C . PRO A 1 194 ? -26.799 15.490 -7.811 1.00 91.75 194 PRO A C 1
ATOM 1546 O O . PRO A 1 194 ? -26.808 14.482 -8.514 1.00 91.75 194 PRO A O 1
ATOM 1549 N N . GLY A 1 195 ? -26.633 16.709 -8.341 1.00 92.19 195 GLY A N 1
ATOM 1550 C CA . GLY A 1 195 ? -26.429 16.924 -9.778 1.00 92.19 195 GLY A CA 1
ATOM 1551 C C . GLY A 1 195 ? -25.103 16.356 -10.299 1.00 92.19 195 GLY A C 1
ATOM 1552 O O . GLY A 1 195 ? -25.041 15.883 -11.431 1.00 92.19 195 GLY A O 1
ATOM 1553 N N . ILE A 1 196 ? -24.053 16.356 -9.474 1.00 93.50 196 ILE A N 1
ATOM 1554 C CA . ILE A 1 196 ? -22.752 15.762 -9.805 1.00 93.50 196 ILE A CA 1
ATOM 1555 C C . ILE A 1 196 ? -22.826 14.235 -9.680 1.00 93.50 196 ILE A C 1
ATOM 1557 O O . ILE A 1 196 ? -22.411 13.533 -10.601 1.00 93.50 196 ILE A O 1
ATOM 1561 N N . ALA A 1 197 ? -23.446 13.723 -8.612 1.00 93.56 197 ALA A N 1
ATOM 1562 C CA . ALA A 1 197 ? -23.683 12.292 -8.420 1.00 93.56 197 ALA A CA 1
ATOM 1563 C C . ALA A 1 197 ? -24.469 11.666 -9.590 1.00 93.56 197 ALA A C 1
ATOM 1565 O O . ALA A 1 197 ? -24.116 10.589 -10.066 1.00 93.56 197 ALA A O 1
ATOM 1566 N N . ALA A 1 198 ? -25.481 12.364 -10.122 1.00 92.81 198 ALA A N 1
ATOM 1567 C CA . ALA A 1 198 ? -26.233 11.918 -11.298 1.00 92.81 198 ALA A CA 1
ATOM 1568 C C . ALA A 1 198 ? -25.362 11.820 -12.568 1.00 92.81 198 ALA A C 1
ATOM 1570 O O . ALA A 1 198 ? -25.526 10.901 -13.377 1.00 92.81 198 ALA A O 1
ATOM 1571 N N . ARG A 1 199 ? -24.396 12.735 -12.742 1.00 92.81 199 ARG A N 1
ATOM 1572 C CA . ARG A 1 199 ? -23.433 12.677 -13.855 1.00 92.81 199 ARG A CA 1
ATOM 1573 C C . ARG A 1 199 ? -22.478 11.498 -13.703 1.00 92.81 199 ARG A C 1
ATOM 1575 O O . ARG A 1 199 ? -22.225 10.815 -14.691 1.00 92.81 199 ARG A O 1
ATOM 1582 N N . PHE A 1 200 ? -21.996 11.234 -12.488 1.00 93.81 200 PHE A N 1
ATOM 1583 C CA . PHE A 1 200 ? -21.169 10.061 -12.194 1.00 93.81 200 PHE A CA 1
ATOM 1584 C C . PHE A 1 200 ? -21.913 8.755 -12.459 1.00 93.81 200 PHE A C 1
ATOM 1586 O O . PHE A 1 200 ? -21.368 7.893 -13.141 1.00 93.81 200 PHE A O 1
ATOM 1593 N N . GLN A 1 201 ? -23.170 8.643 -12.022 1.00 91.44 201 GLN A N 1
ATOM 1594 C CA . GLN A 1 201 ? -24.024 7.491 -12.321 1.00 91.44 201 GLN A CA 1
ATOM 1595 C C . GLN A 1 201 ? -24.137 7.261 -13.836 1.00 91.44 201 GLN A C 1
ATOM 1597 O O . GLN A 1 201 ? -23.838 6.175 -14.328 1.00 91.44 201 GLN A O 1
ATOM 1602 N N . THR A 1 202 ? -24.477 8.307 -14.594 1.00 90.00 202 THR A N 1
ATOM 1603 C CA . THR A 1 202 ? -24.616 8.227 -16.060 1.00 90.00 202 THR A CA 1
ATOM 1604 C C . THR A 1 202 ? -23.300 7.816 -16.737 1.00 90.00 202 THR A C 1
ATOM 1606 O O . THR A 1 202 ? -23.278 6.982 -17.648 1.00 90.00 202 THR A O 1
ATOM 1609 N N . ALA A 1 203 ? -22.176 8.380 -16.285 1.00 89.31 203 ALA A N 1
ATOM 1610 C CA . ALA A 1 203 ? -20.851 8.043 -16.794 1.00 89.31 203 ALA A CA 1
ATOM 1611 C C . ALA A 1 203 ? -20.428 6.612 -16.420 1.00 89.31 203 ALA A C 1
ATOM 1613 O O . ALA A 1 203 ? -19.761 5.939 -17.210 1.00 89.31 203 ALA A O 1
ATOM 1614 N N . ALA A 1 204 ? -20.832 6.126 -15.244 1.00 87.50 204 ALA A N 1
ATOM 1615 C CA . ALA A 1 204 ? -20.564 4.771 -14.792 1.00 87.50 204 ALA A CA 1
ATOM 1616 C C . ALA A 1 204 ? -21.320 3.727 -15.636 1.00 87.50 204 ALA A C 1
ATOM 1618 O O . ALA A 1 204 ? -20.741 2.707 -16.021 1.00 87.50 204 ALA A O 1
ATOM 1619 N N . GLU A 1 205 ? -22.578 4.000 -15.981 1.00 84.69 205 GLU A N 1
ATOM 1620 C CA . GLU A 1 205 ? -23.421 3.133 -16.818 1.00 84.69 205 GLU A CA 1
ATOM 1621 C C . GLU A 1 205 ? -22.961 3.082 -18.282 1.00 84.69 205 GLU A C 1
ATOM 1623 O O . GLU A 1 205 ? -23.050 2.039 -18.930 1.00 84.69 205 GLU A O 1
ATOM 1628 N N . SER A 1 206 ? -22.402 4.187 -18.786 1.00 76.38 206 SER A N 1
ATOM 1629 C CA . SER A 1 206 ? -21.894 4.311 -20.164 1.00 76.38 206 SER A CA 1
ATOM 1630 C C . SER A 1 206 ? -20.534 3.632 -20.396 1.00 76.38 206 SER A C 1
ATOM 1632 O O . SER A 1 206 ? -19.993 3.691 -21.500 1.00 76.38 206 SER A O 1
ATOM 1634 N N . GLY A 1 207 ? -19.949 3.017 -19.364 1.00 65.81 207 GLY A N 1
ATOM 1635 C CA . GLY A 1 207 ? -18.655 2.341 -19.448 1.00 65.81 207 GLY A CA 1
ATOM 1636 C C . GLY A 1 207 ? -18.639 1.123 -20.389 1.00 65.81 207 GLY A C 1
ATOM 1637 O O . GLY A 1 207 ? -19.679 0.724 -20.918 1.00 65.81 207 GLY A O 1
ATOM 1638 N N . PRO A 1 208 ? -17.459 0.495 -20.586 1.00 61.00 208 PRO A N 1
ATOM 1639 C CA . PRO A 1 208 ? -17.290 -0.655 -21.471 1.00 61.00 208 PRO A CA 1
ATOM 1640 C C . PRO A 1 208 ? -18.389 -1.697 -21.246 1.00 61.00 208 PRO A C 1
ATOM 1642 O O . PRO A 1 208 ? -18.639 -2.125 -20.119 1.00 61.00 208 PRO A O 1
ATOM 1645 N N . SER A 1 209 ? -19.047 -2.071 -22.340 1.00 52.06 209 SER A N 1
ATOM 1646 C CA . SER A 1 209 ? -20.380 -2.678 -22.458 1.00 52.06 209 SER A CA 1
ATOM 1647 C C . SER A 1 209 ? -20.646 -3.986 -21.702 1.00 52.06 209 SER A C 1
ATOM 1649 O O . SER A 1 209 ? -21.759 -4.501 -21.787 1.00 52.06 209 SER A O 1
ATOM 1651 N N . ASN A 1 210 ? -19.682 -4.512 -20.950 1.00 48.75 210 ASN A N 1
ATOM 1652 C CA . ASN A 1 210 ? -19.756 -5.845 -20.359 1.00 48.75 210 ASN A CA 1
ATOM 1653 C C . ASN A 1 210 ? -20.192 -5.854 -18.884 1.00 48.75 210 ASN A C 1
ATOM 1655 O O . ASN A 1 210 ? -20.336 -6.932 -18.322 1.00 48.75 210 ASN A O 1
ATOM 1659 N N . GLN A 1 211 ? -20.430 -4.696 -18.253 1.00 52.66 211 GLN A N 1
ATOM 1660 C CA . GLN A 1 211 ? -20.870 -4.620 -16.850 1.00 52.66 211 GLN A CA 1
ATOM 1661 C C . GLN A 1 211 ? -21.750 -3.376 -16.598 1.00 52.66 211 GLN A C 1
ATOM 1663 O O . GLN A 1 211 ? -21.327 -2.394 -15.978 1.00 52.66 211 GLN A O 1
ATOM 1668 N N . ARG A 1 212 ? -22.971 -3.387 -17.152 1.00 51.94 212 ARG A N 1
ATOM 1669 C CA . ARG A 1 212 ? -23.900 -2.235 -17.180 1.00 51.94 212 ARG A CA 1
ATOM 1670 C C . ARG A 1 212 ? -24.631 -1.949 -15.858 1.00 51.94 212 ARG A C 1
ATOM 1672 O O . ARG A 1 212 ? -25.351 -0.964 -15.786 1.00 51.94 212 ARG A O 1
ATOM 1679 N N . SER A 1 213 ? -24.443 -2.756 -14.817 1.00 53.69 213 SER A N 1
ATOM 1680 C CA . SER A 1 213 ? -25.061 -2.537 -13.499 1.00 53.69 213 SER A CA 1
ATOM 1681 C C . SER A 1 213 ? -24.003 -2.430 -12.403 1.00 53.69 213 SER A C 1
ATOM 1683 O O . SER A 1 213 ? -23.118 -3.286 -12.332 1.00 53.69 213 SER A O 1
ATOM 1685 N N . SER A 1 214 ? -24.090 -1.416 -11.531 1.00 53.66 214 SER A N 1
ATOM 1686 C CA . SER A 1 214 ? -23.178 -1.268 -10.379 1.00 53.66 214 SER A CA 1
ATOM 1687 C C . SER A 1 214 ? -23.191 -2.510 -9.481 1.00 53.66 214 SER A C 1
ATOM 1689 O O . SER A 1 214 ? -22.141 -2.937 -9.022 1.00 53.66 214 SER A O 1
ATOM 1691 N N . SER A 1 215 ? -24.347 -3.169 -9.361 1.00 55.25 215 SER A N 1
ATOM 1692 C CA . SER A 1 215 ? -24.532 -4.429 -8.628 1.00 55.25 215 SER A CA 1
ATOM 1693 C C . SER A 1 215 ? -23.873 -5.659 -9.263 1.00 55.25 215 SER A C 1
ATOM 1695 O O . SER A 1 215 ? -23.862 -6.721 -8.651 1.00 55.25 215 SER A O 1
ATOM 1697 N N . SER A 1 216 ? -23.354 -5.548 -10.488 1.00 66.38 216 SER A N 1
ATOM 1698 C CA . SER A 1 216 ? -22.673 -6.650 -11.187 1.00 66.38 216 SER A CA 1
ATOM 1699 C C . SER A 1 216 ? -21.158 -6.491 -11.254 1.00 66.38 216 SER A C 1
ATOM 1701 O O . SER A 1 216 ? -20.477 -7.390 -11.747 1.00 66.38 216 SER A O 1
ATOM 1703 N N . ARG A 1 217 ? -20.627 -5.338 -10.833 1.00 79.00 217 ARG A N 1
ATOM 1704 C CA . ARG A 1 217 ? -19.191 -5.084 -10.914 1.00 79.00 217 ARG A CA 1
ATOM 1705 C C . ARG A 1 217 ? -18.495 -5.698 -9.712 1.00 79.00 217 ARG A C 1
ATOM 1707 O O . ARG A 1 217 ? -18.943 -5.434 -8.605 1.00 79.00 217 ARG A O 1
ATOM 1714 N N . PRO A 1 218 ? -17.405 -6.454 -9.905 1.00 86.50 218 PRO A N 1
ATOM 1715 C CA . PRO A 1 218 ? -16.609 -6.950 -8.794 1.00 86.50 218 PRO A CA 1
ATOM 1716 C C . PRO A 1 218 ? -16.189 -5.815 -7.854 1.00 86.50 218 PRO A C 1
ATOM 1718 O O . PRO A 1 218 ? -15.807 -4.733 -8.311 1.00 86.50 218 PRO A O 1
ATOM 1721 N N . LEU A 1 219 ? -16.180 -6.081 -6.547 1.00 90.12 219 LEU A N 1
ATOM 1722 C CA . LEU A 1 219 ? -15.701 -5.134 -5.537 1.00 90.12 219 LEU A CA 1
ATOM 1723 C C . LEU A 1 219 ? -14.260 -4.664 -5.818 1.00 90.12 219 LEU A C 1
ATOM 1725 O O . LEU A 1 219 ? -13.911 -3.504 -5.572 1.00 90.12 219 LEU A O 1
ATOM 1729 N N . SER A 1 220 ? -13.437 -5.532 -6.416 1.00 89.38 220 SER A N 1
ATOM 1730 C CA . SER A 1 220 ? -12.110 -5.173 -6.915 1.00 89.38 220 SER A CA 1
ATOM 1731 C C . SER A 1 220 ? -12.162 -3.995 -7.884 1.00 89.38 220 SER A C 1
ATOM 1733 O O . SER A 1 220 ? -11.448 -3.024 -7.683 1.00 89.38 220 SER A O 1
ATOM 1735 N N . ASP A 1 221 ? -13.048 -4.006 -8.878 1.00 88.31 221 ASP A N 1
ATOM 1736 C CA . ASP A 1 221 ? -13.100 -2.965 -9.912 1.00 88.31 221 ASP A CA 1
ATOM 1737 C C . ASP A 1 221 ? -13.535 -1.608 -9.333 1.00 88.31 221 ASP A C 1
ATOM 1739 O O . ASP A 1 221 ? -13.047 -0.558 -9.759 1.00 88.31 221 ASP A O 1
ATOM 1743 N N . LEU A 1 222 ? -14.418 -1.621 -8.328 1.00 91.94 222 LEU A N 1
ATOM 1744 C CA . LEU A 1 222 ? -14.831 -0.414 -7.608 1.00 91.94 222 LEU A CA 1
ATOM 1745 C C . LEU A 1 222 ? -13.682 0.174 -6.784 1.00 91.94 222 LEU A C 1
ATOM 1747 O O . LEU A 1 222 ? -13.415 1.374 -6.860 1.00 91.94 222 LEU A O 1
ATOM 1751 N N . THR A 1 223 ? -12.980 -0.665 -6.020 1.00 93.62 223 THR A N 1
ATOM 1752 C CA . THR A 1 223 ? -11.845 -0.223 -5.191 1.00 93.62 223 THR A CA 1
ATOM 1753 C C . THR A 1 223 ? -10.636 0.203 -6.030 1.00 93.62 223 THR A C 1
ATOM 1755 O O . THR A 1 223 ? -9.926 1.137 -5.660 1.00 93.62 223 THR A O 1
ATOM 1758 N N . GLU A 1 224 ? -10.442 -0.404 -7.201 1.00 91.56 224 GLU A N 1
ATOM 1759 C CA . GLU A 1 224 ? -9.465 0.009 -8.213 1.00 91.56 224 GLU A CA 1
ATOM 1760 C C . GLU A 1 224 ? -9.741 1.420 -8.740 1.00 91.56 224 GLU A C 1
ATOM 1762 O O . GLU A 1 224 ? -8.862 2.287 -8.704 1.00 91.56 224 GLU A O 1
ATOM 1767 N N . ALA A 1 225 ? -10.977 1.671 -9.183 1.00 92.69 225 ALA A N 1
ATOM 1768 C CA . ALA A 1 225 ? -11.397 2.995 -9.633 1.00 92.69 225 ALA A CA 1
ATOM 1769 C C . ALA A 1 225 ? -11.254 4.032 -8.509 1.00 92.69 225 ALA A C 1
ATOM 1771 O O . ALA A 1 225 ? -10.740 5.130 -8.737 1.00 92.69 225 ALA A O 1
ATOM 1772 N N . PHE A 1 226 ? -11.633 3.659 -7.282 1.00 95.31 226 PHE A N 1
ATOM 1773 C CA . PHE A 1 226 ? -11.492 4.510 -6.105 1.00 95.31 226 PHE A CA 1
ATOM 1774 C C . PHE A 1 226 ? -10.030 4.904 -5.879 1.00 95.31 226 PHE A C 1
ATOM 1776 O O . PHE A 1 226 ? -9.725 6.088 -5.777 1.00 95.31 226 PHE A O 1
ATOM 1783 N N . LEU A 1 227 ? -9.106 3.939 -5.865 1.00 93.62 227 LEU A N 1
ATOM 1784 C CA . LEU A 1 227 ? -7.685 4.219 -5.657 1.00 93.62 227 LEU A CA 1
ATOM 1785 C C . LEU A 1 227 ? -7.084 5.089 -6.757 1.00 93.62 227 LEU A C 1
ATOM 1787 O O . LEU A 1 227 ? -6.246 5.948 -6.472 1.00 93.62 227 LEU A O 1
ATOM 1791 N N . GLN A 1 228 ? -7.485 4.871 -8.009 1.00 92.06 228 GLN A N 1
ATOM 1792 C CA . GLN A 1 228 ? -7.014 5.697 -9.111 1.00 92.06 228 GLN A CA 1
ATOM 1793 C C . GLN A 1 228 ? -7.448 7.154 -8.939 1.00 92.06 228 GLN A C 1
ATOM 1795 O O . GLN A 1 228 ? -6.608 8.050 -9.051 1.00 92.06 228 GLN A O 1
ATOM 1800 N N . HIS A 1 229 ? -8.727 7.394 -8.649 1.00 94.75 229 HIS A N 1
ATOM 1801 C CA . HIS A 1 229 ? -9.221 8.748 -8.426 1.00 94.75 229 HIS A CA 1
ATOM 1802 C C . HIS A 1 229 ? -8.633 9.369 -7.163 1.00 94.75 229 HIS A C 1
ATOM 1804 O O . HIS A 1 229 ? -8.259 10.536 -7.198 1.00 94.75 229 HIS A O 1
ATOM 1810 N N . LEU A 1 230 ? -8.443 8.592 -6.094 1.00 94.56 230 LEU A N 1
ATOM 1811 C CA . LEU A 1 230 ? -7.842 9.086 -4.860 1.00 94.56 230 LEU A CA 1
ATOM 1812 C C . LEU A 1 230 ? -6.419 9.599 -5.116 1.00 94.56 230 LEU A C 1
ATOM 1814 O O . LEU A 1 230 ? -6.091 10.710 -4.715 1.00 94.56 230 LEU A O 1
ATOM 1818 N N . ARG A 1 231 ? -5.590 8.866 -5.873 1.00 91.44 231 ARG A N 1
ATOM 1819 C CA . ARG A 1 231 ? -4.232 9.317 -6.250 1.00 91.44 231 ARG A CA 1
ATOM 1820 C C . ARG A 1 231 ? -4.203 10.589 -7.095 1.00 91.44 231 ARG A C 1
ATOM 1822 O O . ARG A 1 231 ? -3.199 11.293 -7.083 1.00 91.44 231 ARG A O 1
ATOM 1829 N N . GLN A 1 232 ? -5.263 10.836 -7.856 1.00 92.56 232 GLN A N 1
ATOM 1830 C CA . GLN A 1 232 ? -5.428 12.010 -8.715 1.00 92.56 232 GLN A CA 1
ATOM 1831 C C . GLN A 1 232 ? -6.284 13.099 -8.053 1.00 92.56 232 GLN A C 1
ATOM 1833 O O . GLN A 1 232 ? -6.724 14.029 -8.729 1.00 92.56 232 GLN A O 1
ATOM 1838 N N . SER A 1 233 ? -6.589 12.941 -6.764 1.00 93.38 233 SER A N 1
ATOM 1839 C CA . SER A 1 233 ? -7.302 13.928 -5.966 1.00 93.38 233 SER A CA 1
ATOM 1840 C C . SER A 1 233 ? -6.324 14.936 -5.362 1.00 93.38 233 SER A C 1
ATOM 1842 O O . SER A 1 233 ? -5.149 14.987 -5.725 1.00 93.38 233 SER A O 1
ATOM 1844 N N . THR A 1 234 ? -6.800 15.711 -4.395 1.00 91.62 234 THR A N 1
ATOM 1845 C CA . THR A 1 234 ? -6.057 16.790 -3.747 1.00 91.62 234 THR A CA 1
ATOM 1846 C C . THR A 1 234 ? -4.913 16.334 -2.843 1.00 91.62 234 THR A C 1
ATOM 1848 O O . THR A 1 234 ? -4.290 17.187 -2.219 1.00 91.62 234 THR A O 1
ATOM 1851 N N . LEU A 1 235 ? -4.592 15.035 -2.765 1.00 88.81 235 LEU A N 1
ATOM 1852 C CA . LEU A 1 235 ? -3.548 14.483 -1.883 1.00 88.81 235 LEU A CA 1
ATOM 1853 C C . LEU A 1 235 ? -2.218 15.254 -1.930 1.00 88.81 235 LEU A C 1
ATOM 1855 O O . LEU A 1 235 ? -1.571 15.418 -0.902 1.00 88.81 235 LEU A O 1
ATOM 1859 N N . ASN A 1 236 ? -1.811 15.721 -3.114 1.00 87.94 236 ASN A N 1
ATOM 1860 C CA . ASN A 1 236 ? -0.545 16.437 -3.313 1.00 87.94 236 ASN A CA 1
ATOM 1861 C C . ASN A 1 236 ? -0.704 17.965 -3.379 1.00 87.94 236 ASN A C 1
ATOM 1863 O O . ASN A 1 236 ? 0.288 18.674 -3.539 1.00 87.94 236 ASN A O 1
ATOM 1867 N N . PHE A 1 237 ? -1.932 18.478 -3.283 1.00 89.44 237 PHE A N 1
ATOM 1868 C CA . PHE A 1 237 ? -2.202 19.909 -3.260 1.00 89.44 237 PHE A CA 1
ATOM 1869 C C . PHE A 1 237 ? -1.823 20.477 -1.895 1.00 89.44 237 PHE A C 1
ATOM 1871 O O . PHE A 1 237 ? -2.309 19.992 -0.875 1.00 89.44 237 PHE A O 1
ATOM 1878 N N . LEU A 1 238 ? -0.983 21.508 -1.861 1.00 87.38 238 LEU A N 1
ATOM 1879 C CA . LEU A 1 238 ? -0.614 22.214 -0.636 1.00 87.38 238 LEU A CA 1
ATOM 1880 C C . LEU A 1 238 ? -1.190 23.632 -0.711 1.00 87.38 238 LEU A C 1
ATOM 1882 O O . LEU A 1 238 ? -0.724 24.405 -1.548 1.00 87.38 238 LEU A O 1
ATOM 1886 N N . PRO A 1 239 ? -2.203 23.974 0.107 1.00 81.12 239 PRO A N 1
ATOM 1887 C CA . PRO A 1 239 ? -2.772 25.314 0.092 1.00 81.12 239 PRO A CA 1
ATOM 1888 C C . PRO A 1 239 ? -1.734 26.340 0.567 1.00 81.12 239 PRO A C 1
ATOM 1890 O O . PRO A 1 239 ? -1.067 26.130 1.582 1.00 81.12 239 PRO A O 1
ATOM 1893 N N . GLU A 1 240 ? -1.599 27.458 -0.148 1.00 82.00 240 GLU A N 1
ATOM 1894 C CA . GLU A 1 240 ? -0.759 28.576 0.302 1.00 82.00 240 GLU A CA 1
ATOM 1895 C C . GLU A 1 240 ? -1.575 29.598 1.117 1.00 82.00 240 GLU A C 1
ATOM 1897 O O . GLU A 1 240 ? -2.782 29.467 1.327 1.00 82.00 240 GLU A O 1
ATOM 1902 N N . ALA A 1 241 ? -0.915 30.648 1.610 1.00 77.31 241 ALA A N 1
ATOM 1903 C CA . ALA A 1 241 ? -1.533 31.621 2.513 1.00 77.31 241 ALA A CA 1
ATOM 1904 C C . ALA A 1 241 ? -2.610 32.512 1.857 1.00 77.31 241 ALA A C 1
ATOM 1906 O O . ALA A 1 241 ? -3.375 33.164 2.567 1.00 77.31 241 ALA A O 1
ATOM 1907 N N . THR A 1 242 ? -2.664 32.594 0.525 1.00 80.75 242 THR A N 1
ATOM 1908 C CA . THR A 1 242 ? -3.634 33.440 -0.184 1.00 80.75 242 THR A CA 1
ATOM 1909 C C . THR A 1 242 ? -4.926 32.677 -0.469 1.00 80.75 242 THR A C 1
ATOM 1911 O O . THR A 1 242 ? -4.908 31.479 -0.727 1.00 80.75 242 THR A O 1
ATOM 1914 N N . TRP A 1 243 ? -6.061 33.384 -0.472 1.00 79.00 243 TRP A N 1
ATOM 1915 C CA . TRP A 1 243 ? -7.376 32.784 -0.736 1.00 79.00 243 TRP A CA 1
ATOM 1916 C C . TRP A 1 243 ? -7.427 32.010 -2.063 1.00 79.00 243 TRP A C 1
ATOM 1918 O O . TRP A 1 243 ? -7.933 30.894 -2.112 1.00 79.00 243 TRP A O 1
ATOM 1928 N N . GLU A 1 244 ? -6.875 32.574 -3.140 1.00 81.94 244 GLU A N 1
ATOM 1929 C CA . GLU A 1 244 ? -6.857 31.927 -4.460 1.00 81.94 244 GLU A CA 1
ATOM 1930 C C . GLU A 1 244 ? -6.003 30.654 -4.469 1.00 81.94 244 GLU A C 1
ATOM 1932 O O . GLU A 1 244 ? -6.376 29.673 -5.107 1.00 81.94 244 GLU A O 1
ATOM 1937 N N . ALA A 1 245 ? -4.905 30.634 -3.709 1.00 84.88 245 ALA A N 1
ATOM 1938 C CA . ALA A 1 245 ? -4.027 29.475 -3.590 1.00 84.88 245 ALA A CA 1
ATOM 1939 C C . ALA A 1 245 ? -4.544 28.406 -2.610 1.00 84.88 245 ALA A C 1
ATOM 1941 O O . ALA A 1 245 ? -3.913 27.363 -2.463 1.00 84.88 245 ALA A O 1
ATOM 1942 N N . GLN A 1 246 ? -5.686 28.636 -1.954 1.00 87.69 246 GLN A N 1
ATOM 1943 C CA . GLN A 1 246 ? -6.402 27.612 -1.185 1.00 87.69 246 GLN A CA 1
ATOM 1944 C C . GLN A 1 246 ? -7.423 26.852 -2.037 1.00 87.69 246 GLN A C 1
ATOM 1946 O O . GLN A 1 246 ? -7.926 25.815 -1.605 1.00 87.69 246 GLN A O 1
ATOM 1951 N N . ILE A 1 247 ? -7.753 27.350 -3.233 1.00 92.06 247 ILE A N 1
ATOM 1952 C CA . ILE A 1 247 ? -8.732 26.720 -4.120 1.00 92.06 247 ILE A CA 1
ATOM 1953 C C . ILE A 1 247 ? -8.084 25.512 -4.799 1.00 92.06 247 ILE A C 1
ATOM 1955 O O . ILE A 1 247 ? -7.119 25.652 -5.549 1.00 92.06 247 ILE A O 1
ATOM 1959 N N . ALA A 1 248 ? -8.640 24.322 -4.563 1.00 93.12 248 ALA A N 1
ATOM 1960 C CA . ALA A 1 248 ? -8.154 23.107 -5.208 1.00 93.12 248 ALA A CA 1
ATOM 1961 C C . ALA A 1 248 ? -8.332 23.167 -6.736 1.00 93.12 248 ALA A C 1
ATOM 1963 O O . ALA A 1 248 ? -9.315 23.729 -7.221 1.00 93.12 248 ALA A O 1
ATOM 1964 N N . PRO A 1 249 ? -7.467 22.517 -7.528 1.00 93.62 249 PRO A N 1
ATOM 1965 C CA . PRO A 1 249 ? -7.699 22.360 -8.957 1.00 93.62 249 PRO A CA 1
ATOM 1966 C C . PRO A 1 249 ? -9.039 21.642 -9.242 1.00 93.62 249 PRO A C 1
ATOM 1968 O O . PRO A 1 249 ? -9.320 20.612 -8.619 1.00 93.62 249 PRO A O 1
ATOM 1971 N N . PRO A 1 250 ? -9.860 22.106 -10.212 1.00 94.25 250 PRO A N 1
ATOM 1972 C CA . PRO A 1 250 ? -11.159 21.496 -10.528 1.00 94.25 250 PRO A CA 1
ATOM 1973 C C . PRO A 1 250 ? -11.108 19.984 -10.782 1.00 94.25 250 PRO A C 1
ATOM 1975 O O . PRO A 1 250 ? -11.989 19.249 -10.335 1.00 94.25 250 PRO A O 1
ATOM 1978 N N . GLN A 1 251 ? -10.062 19.509 -11.468 1.00 93.81 251 GLN A N 1
ATOM 1979 C CA . GLN A 1 251 ? -9.873 18.088 -11.777 1.00 93.81 251 GLN A CA 1
ATOM 1980 C C . GLN A 1 251 ? -9.546 17.243 -10.535 1.00 93.81 251 GLN A C 1
ATOM 1982 O O . GLN A 1 251 ? -10.045 16.128 -10.390 1.00 93.81 251 GLN A O 1
ATOM 1987 N N . GLU A 1 252 ? -8.750 17.773 -9.610 1.00 94.81 252 GLU A N 1
ATOM 1988 C CA . GLU A 1 252 ? -8.418 17.072 -8.368 1.00 94.81 252 GLU A CA 1
ATOM 1989 C C . GLU A 1 252 ? -9.634 16.993 -7.443 1.00 94.81 252 GLU A C 1
ATOM 1991 O O . GLU A 1 252 ? -9.938 15.934 -6.887 1.00 94.81 252 GLU A O 1
ATOM 1996 N N . TYR A 1 253 ? -10.397 18.085 -7.349 1.00 95.56 253 TYR A N 1
ATOM 1997 C CA . TYR A 1 253 ? -11.623 18.110 -6.560 1.00 95.56 253 TYR A CA 1
ATOM 1998 C C . TYR A 1 253 ? -12.704 17.182 -7.125 1.00 95.56 253 TYR A C 1
ATOM 2000 O O . TYR A 1 253 ? -13.332 16.440 -6.369 1.00 95.56 253 TYR A O 1
ATOM 2008 N N . VAL A 1 254 ? -12.914 17.148 -8.450 1.00 95.75 254 VAL A N 1
ATOM 2009 C CA . VAL A 1 254 ? -13.886 16.204 -9.030 1.00 95.75 254 VAL A CA 1
ATOM 2010 C C . VAL A 1 254 ? -13.454 14.755 -8.805 1.00 95.75 254 VAL A C 1
ATOM 2012 O O . VAL A 1 254 ? -14.308 13.915 -8.540 1.00 95.75 254 VAL A O 1
ATOM 2015 N N . ASN A 1 255 ? -12.152 14.447 -8.830 1.00 95.75 255 ASN A N 1
ATOM 2016 C CA . ASN A 1 255 ? -11.652 13.117 -8.480 1.00 95.75 255 ASN A CA 1
ATOM 2017 C C . ASN A 1 255 ? -11.912 12.766 -7.006 1.00 95.75 255 ASN A C 1
ATOM 2019 O O . ASN A 1 255 ? -12.308 11.635 -6.724 1.00 95.75 255 ASN A O 1
ATOM 2023 N N . LEU A 1 256 ? -11.792 13.722 -6.077 1.00 96.12 256 LEU A N 1
ATOM 2024 C CA . LEU A 1 256 ? -12.210 13.516 -4.685 1.00 96.12 256 LEU A CA 1
ATOM 2025 C C . LEU A 1 256 ? -13.716 13.220 -4.587 1.00 96.12 256 LEU A C 1
ATOM 2027 O O . LEU A 1 256 ? -14.114 12.260 -3.930 1.00 96.12 256 LEU A O 1
ATOM 2031 N N . LEU A 1 257 ? -14.560 13.974 -5.300 1.00 96.50 257 LEU A N 1
ATOM 2032 C CA . LEU A 1 257 ? -16.006 13.716 -5.340 1.00 96.50 257 LEU A CA 1
ATOM 2033 C C . LEU A 1 257 ? -16.349 12.346 -5.942 1.00 96.50 257 LEU A C 1
ATOM 2035 O O . LEU A 1 257 ? -17.292 11.700 -5.482 1.00 96.50 257 LEU A O 1
ATOM 2039 N N . LYS A 1 258 ? -15.588 11.870 -6.937 1.00 96.12 258 LYS A N 1
ATOM 2040 C CA . LYS A 1 258 ? -15.725 10.496 -7.446 1.00 96.12 258 LYS A CA 1
ATOM 2041 C C . LYS A 1 258 ? -15.410 9.473 -6.365 1.00 96.12 258 LYS A C 1
ATOM 2043 O O . LYS A 1 258 ? -16.106 8.469 -6.291 1.00 96.12 258 LYS A O 1
ATOM 2048 N N . CYS A 1 259 ? -14.409 9.722 -5.519 1.00 96.69 259 CYS A N 1
ATOM 2049 C CA . CYS A 1 259 ? -14.086 8.841 -4.396 1.00 96.69 259 CYS A CA 1
ATOM 2050 C C . CYS A 1 259 ? -15.231 8.781 -3.377 1.00 96.69 259 CYS A C 1
ATOM 2052 O O . CYS A 1 259 ? -15.601 7.686 -2.965 1.00 96.69 259 CYS A O 1
ATOM 2054 N N . VAL A 1 260 ? -15.839 9.926 -3.034 1.00 95.81 260 VAL A N 1
ATOM 2055 C CA . VAL A 1 260 ? -17.044 9.989 -2.178 1.00 95.81 260 VAL A CA 1
ATOM 2056 C C . VAL A 1 260 ? -18.182 9.159 -2.770 1.00 95.81 260 VAL A C 1
ATOM 2058 O O . VAL A 1 260 ? -18.757 8.305 -2.098 1.00 95.81 260 VAL A O 1
ATOM 2061 N N . TRP A 1 261 ? -18.471 9.351 -4.057 1.00 95.31 261 TRP A N 1
ATOM 2062 C CA . TRP A 1 261 ? -19.524 8.605 -4.740 1.00 95.31 261 TRP A CA 1
ATOM 2063 C C . TRP A 1 261 ? -19.220 7.098 -4.828 1.00 95.31 261 TRP A C 1
ATOM 2065 O O . TRP A 1 261 ? -20.090 6.278 -4.537 1.00 95.31 261 TRP A O 1
ATOM 2075 N N . LEU A 1 262 ? -17.984 6.720 -5.172 1.00 95.06 262 LEU A N 1
ATOM 2076 C CA . LEU A 1 262 ? -17.542 5.324 -5.239 1.00 95.06 262 LEU A CA 1
ATOM 2077 C C . LEU A 1 262 ? -17.591 4.646 -3.870 1.00 95.06 262 LEU A C 1
ATOM 2079 O O . LEU A 1 262 ? -17.991 3.490 -3.802 1.00 95.06 262 LEU A O 1
ATOM 2083 N N . MET A 1 263 ? -17.237 5.348 -2.789 1.00 95.50 263 MET A N 1
ATOM 2084 C CA . MET A 1 263 ? -17.326 4.809 -1.431 1.00 95.50 263 MET A CA 1
ATOM 2085 C C . MET A 1 263 ? -18.767 4.434 -1.082 1.00 95.50 263 MET A C 1
ATOM 2087 O O . MET A 1 263 ? -19.005 3.319 -0.631 1.00 95.50 263 MET A O 1
ATOM 2091 N N . ALA A 1 264 ? -19.740 5.293 -1.400 1.00 93.12 264 ALA A N 1
ATOM 2092 C CA . ALA A 1 264 ? -21.152 4.974 -1.189 1.00 93.12 264 ALA A CA 1
ATOM 2093 C C . ALA A 1 264 ? -21.603 3.720 -1.966 1.00 93.12 264 ALA A C 1
ATOM 2095 O O . ALA A 1 264 ? -22.421 2.950 -1.466 1.00 93.12 264 ALA A O 1
ATOM 2096 N N . GLN A 1 265 ? -21.061 3.484 -3.169 1.00 92.31 265 GLN A N 1
ATOM 2097 C CA . GLN A 1 265 ? -21.323 2.254 -3.932 1.00 92.31 265 GLN A CA 1
ATOM 2098 C C . GLN A 1 265 ? -20.623 1.030 -3.323 1.00 92.31 265 GLN A C 1
ATOM 2100 O O . GLN A 1 265 ? -21.214 -0.044 -3.250 1.00 92.31 265 GLN A O 1
ATOM 2105 N N . ILE A 1 266 ? -19.375 1.191 -2.874 1.00 93.44 266 ILE A N 1
ATOM 2106 C CA . ILE A 1 266 ? -18.574 0.141 -2.234 1.00 93.44 266 ILE A CA 1
ATOM 2107 C C . ILE A 1 266 ? -19.261 -0.348 -0.958 1.00 93.44 266 ILE A C 1
ATOM 2109 O O . ILE A 1 266 ? -19.440 -1.548 -0.798 1.00 93.44 266 ILE A O 1
ATOM 2113 N N . GLU A 1 267 ? -19.701 0.558 -0.083 1.00 91.69 267 GLU A N 1
ATOM 2114 C CA . GLU A 1 267 ? -20.351 0.214 1.191 1.00 91.69 267 GLU A CA 1
ATOM 2115 C C . GLU A 1 267 ? -21.680 -0.534 1.020 1.00 91.69 267 GLU A C 1
ATOM 2117 O O . GLU A 1 267 ? -22.092 -1.279 1.907 1.00 91.69 267 GLU A O 1
A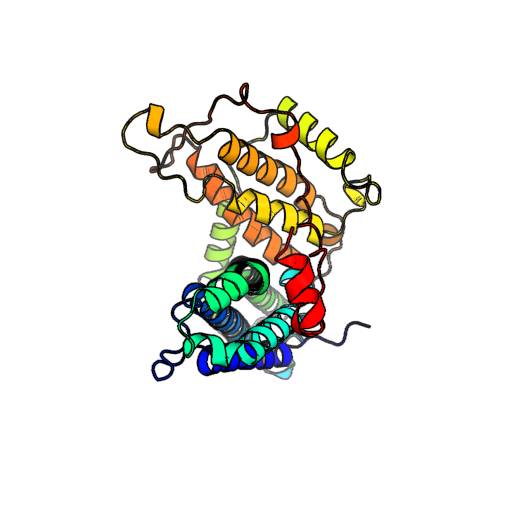TOM 2122 N N . GLN A 1 268 ? -22.340 -0.364 -0.127 1.00 90.19 268 GLN A N 1
ATOM 2123 C CA . GLN A 1 268 ? -23.583 -1.055 -0.478 1.00 90.19 268 GLN A CA 1
ATOM 2124 C C . GLN A 1 268 ? -23.340 -2.371 -1.236 1.00 90.19 268 GLN A C 1
ATOM 2126 O O . GLN A 1 268 ? -24.298 -3.056 -1.604 1.00 90.19 268 GLN A O 1
ATOM 2131 N N . HIS A 1 269 ? -22.081 -2.738 -1.492 1.00 90.94 269 HIS A N 1
ATOM 2132 C CA . HIS A 1 269 ? -21.751 -3.906 -2.295 1.00 90.94 269 HIS A CA 1
ATOM 2133 C C . HIS A 1 269 ? -22.100 -5.223 -1.566 1.00 90.94 269 HIS A C 1
ATOM 2135 O O . HIS A 1 269 ? -21.705 -5.401 -0.408 1.00 90.94 269 HIS A O 1
ATOM 2141 N N . PRO A 1 270 ? -22.769 -6.193 -2.227 1.00 87.50 270 PRO A N 1
ATOM 2142 C CA . PRO A 1 270 ? -23.190 -7.452 -1.602 1.00 87.50 270 PRO A CA 1
ATOM 2143 C C . PRO A 1 270 ? -22.063 -8.239 -0.922 1.00 87.50 270 PRO A C 1
ATOM 2145 O O . PRO A 1 270 ? -22.273 -8.795 0.155 1.00 87.50 270 PRO A O 1
ATOM 2148 N N . ASP A 1 271 ? -20.861 -8.248 -1.504 1.00 84.94 271 ASP A N 1
ATOM 2149 C CA . ASP A 1 271 ? -19.711 -8.976 -0.945 1.00 84.94 271 ASP A CA 1
ATOM 2150 C C . ASP A 1 271 ? -19.301 -8.471 0.447 1.00 84.94 271 ASP A C 1
ATOM 2152 O O . ASP A 1 271 ? -18.855 -9.272 1.268 1.00 84.94 271 ASP A O 1
ATOM 2156 N N . LEU A 1 272 ? -19.512 -7.184 0.757 1.00 86.56 272 LEU A N 1
ATOM 2157 C CA . LEU A 1 272 ? -19.276 -6.645 2.104 1.00 86.56 272 LEU A CA 1
ATOM 2158 C C . LEU A 1 272 ? -20.390 -7.026 3.079 1.00 86.56 272 LEU A C 1
ATOM 2160 O O . LEU A 1 272 ? -20.135 -7.233 4.262 1.00 86.56 272 LEU A O 1
ATOM 2164 N N . LEU A 1 273 ? -21.622 -7.131 2.580 1.00 81.75 273 LEU A N 1
ATOM 2165 C CA . LEU A 1 273 ? -22.808 -7.437 3.382 1.00 81.75 273 LEU A CA 1
ATOM 2166 C C . LEU A 1 273 ? -22.976 -8.936 3.663 1.00 81.75 273 LEU A C 1
ATOM 2168 O O . LEU A 1 273 ? -23.677 -9.304 4.601 1.00 81.75 273 LEU A O 1
ATOM 2172 N N . SER A 1 274 ? -22.332 -9.803 2.877 1.00 75.50 274 SER A N 1
ATOM 2173 C CA . SER A 1 274 ? -22.468 -11.265 2.947 1.00 75.50 274 SER A CA 1
ATOM 2174 C C . SER A 1 274 ? -21.976 -11.924 4.249 1.00 75.50 274 SER A C 1
ATOM 2176 O O . SER A 1 274 ? -22.126 -13.135 4.399 1.00 75.50 274 SER A O 1
ATOM 2178 N N . GLY A 1 275 ? -21.432 -11.161 5.206 1.00 67.56 275 GLY A N 1
ATOM 2179 C CA . GLY A 1 275 ? -21.104 -11.647 6.553 1.00 67.56 275 GLY A CA 1
ATOM 2180 C C . GLY A 1 275 ? -20.027 -12.733 6.597 1.00 67.56 275 GLY A C 1
ATOM 2181 O O . GLY A 1 275 ? -19.994 -13.530 7.530 1.00 67.56 275 GLY A O 1
ATOM 2182 N N . ASN A 1 276 ? -19.166 -12.815 5.579 1.00 77.00 276 ASN A N 1
ATOM 2183 C CA . ASN A 1 276 ? -18.060 -13.762 5.592 1.00 77.00 276 ASN A CA 1
ATOM 2184 C C . ASN A 1 276 ? -16.962 -13.273 6.551 1.00 77.00 276 ASN A C 1
ATOM 2186 O O . ASN A 1 276 ? -16.130 -12.454 6.163 1.00 77.00 276 ASN A O 1
ATOM 2190 N N . ASP A 1 277 ? -16.948 -13.806 7.774 1.00 70.31 277 ASP A N 1
ATOM 2191 C CA . ASP A 1 277 ? -15.980 -13.468 8.832 1.00 70.31 277 ASP A CA 1
ATOM 2192 C C . ASP A 1 277 ? -14.510 -13.718 8.441 1.00 70.31 277 ASP A C 1
ATOM 2194 O O . ASP A 1 277 ? -13.601 -13.160 9.055 1.00 70.31 277 ASP A O 1
ATOM 2198 N N . GLU A 1 278 ? -14.244 -14.547 7.423 1.00 79.12 278 GLU A N 1
ATOM 2199 C CA . GLU A 1 278 ? -12.884 -14.773 6.910 1.00 79.12 278 GLU A CA 1
ATOM 2200 C C . GLU A 1 278 ? -12.440 -13.732 5.870 1.00 79.12 278 GLU A C 1
ATOM 2202 O O . GLU A 1 278 ? -11.289 -13.747 5.431 1.00 79.12 278 GLU A O 1
ATOM 2207 N N . SER A 1 279 ? -13.339 -12.843 5.447 1.00 87.56 279 SER A N 1
ATOM 2208 C CA . SER A 1 279 ? -13.048 -11.823 4.447 1.00 87.56 279 SER A CA 1
ATOM 2209 C C . SER A 1 279 ? -12.335 -10.619 5.061 1.00 87.56 279 SER A C 1
ATOM 2211 O O . SER A 1 279 ? -12.821 -9.992 5.996 1.00 87.56 279 SER A O 1
ATOM 2213 N N . HIS A 1 280 ? -11.214 -10.233 4.456 1.00 90.38 280 HIS A N 1
ATOM 2214 C CA . HIS A 1 280 ? -10.456 -9.011 4.777 1.00 90.38 280 HIS A CA 1
ATOM 2215 C C . HIS A 1 280 ? -10.964 -7.766 4.031 1.00 90.38 280 HIS A C 1
ATOM 2217 O O . HIS A 1 280 ? -10.433 -6.669 4.218 1.00 90.38 280 HIS A O 1
ATOM 2223 N N . TRP A 1 281 ? -11.982 -7.911 3.174 1.00 92.62 281 TRP A N 1
ATOM 2224 C CA . TRP A 1 281 ? -12.574 -6.791 2.435 1.00 92.62 281 TRP A CA 1
ATOM 2225 C C . TRP A 1 281 ? -13.145 -5.695 3.352 1.00 92.62 281 TRP A C 1
ATOM 2227 O O . TRP A 1 281 ? -12.859 -4.527 3.085 1.00 92.62 281 TRP A O 1
ATOM 2237 N N . PRO A 1 282 ? -13.864 -6.001 4.453 1.00 91.69 282 PRO A N 1
ATOM 2238 C CA . PRO A 1 282 ? -14.327 -4.980 5.393 1.00 91.69 282 PRO A CA 1
ATOM 2239 C C . PRO A 1 282 ? -13.182 -4.157 5.993 1.00 91.69 282 PRO A C 1
ATOM 2241 O O . PRO A 1 282 ? -13.261 -2.929 6.012 1.00 91.69 282 PRO A O 1
ATOM 2244 N N . SER A 1 283 ? -12.087 -4.802 6.410 1.00 91.06 283 SER A N 1
ATOM 2245 C CA . SER A 1 283 ? -10.895 -4.117 6.926 1.00 91.06 283 SER A CA 1
ATOM 2246 C C . SER A 1 283 ? -10.298 -3.187 5.875 1.00 91.06 283 SER A C 1
ATOM 2248 O O . SER A 1 283 ? -9.991 -2.027 6.147 1.00 91.06 283 SER A O 1
ATOM 2250 N N . TYR A 1 284 ? -10.178 -3.669 4.639 1.00 94.62 284 TYR A N 1
ATOM 2251 C CA . TYR A 1 284 ? -9.655 -2.866 3.544 1.00 94.62 284 TYR A CA 1
ATOM 2252 C C . TYR A 1 284 ? -10.533 -1.651 3.230 1.00 94.62 284 TYR A C 1
ATOM 2254 O O . TYR A 1 284 ? -10.016 -0.544 3.097 1.00 94.62 284 TYR A O 1
ATOM 2262 N N . VAL A 1 285 ? -11.856 -1.827 3.189 1.00 94.25 285 VAL A N 1
ATOM 2263 C CA . VAL A 1 285 ? -12.811 -0.735 2.957 1.00 94.25 285 VAL A CA 1
ATOM 2264 C C . VAL A 1 285 ? -12.790 0.279 4.098 1.00 94.25 285 VAL A C 1
ATOM 2266 O O . VAL A 1 285 ? -12.791 1.478 3.824 1.00 94.25 285 VAL A O 1
ATOM 2269 N N . LYS A 1 286 ? -12.658 -0.154 5.361 1.00 92.75 286 LYS A N 1
ATOM 2270 C CA . LYS A 1 286 ? -12.401 0.761 6.490 1.00 92.75 286 LYS A CA 1
ATOM 2271 C C . LYS A 1 286 ? -11.131 1.586 6.262 1.00 92.75 286 LYS A C 1
ATOM 2273 O O . LYS A 1 286 ? -11.133 2.786 6.516 1.00 92.75 286 LYS A O 1
ATOM 2278 N N . GLY A 1 287 ? -10.064 0.969 5.752 1.00 93.56 287 GLY A N 1
ATOM 2279 C CA . GLY A 1 287 ? -8.831 1.669 5.381 1.00 93.56 287 GLY A CA 1
ATOM 2280 C C . GLY A 1 287 ? -9.056 2.721 4.297 1.00 93.56 287 GLY A C 1
ATOM 2281 O O . GLY A 1 287 ? -8.677 3.875 4.472 1.00 93.56 287 GLY A O 1
ATOM 2282 N N . LEU A 1 288 ? -9.732 2.352 3.206 1.00 95.12 288 LEU A N 1
ATOM 2283 C CA . LEU A 1 288 ? -10.074 3.281 2.122 1.00 95.12 288 LEU A CA 1
ATOM 2284 C C . LEU A 1 288 ? -10.931 4.451 2.615 1.00 95.12 288 LEU A C 1
ATOM 2286 O O . LEU A 1 288 ? -10.709 5.595 2.223 1.00 95.12 288 LEU A O 1
ATOM 2290 N N . LYS A 1 289 ? -11.895 4.172 3.492 1.00 94.44 289 LYS A N 1
ATOM 2291 C CA . LYS A 1 289 ? -12.769 5.180 4.088 1.00 94.44 289 LYS A CA 1
ATOM 2292 C C . LYS A 1 289 ? -12.006 6.109 5.029 1.00 94.44 289 LYS A C 1
ATOM 2294 O O . LYS A 1 289 ? -12.239 7.307 4.980 1.00 94.44 289 LYS A O 1
ATOM 2299 N N . ALA A 1 290 ? -11.048 5.609 5.808 1.00 92.44 290 ALA A N 1
ATOM 2300 C CA . ALA A 1 290 ? -10.179 6.456 6.627 1.00 92.44 290 ALA A CA 1
ATOM 2301 C C . ALA A 1 290 ? -9.314 7.405 5.771 1.00 92.44 290 ALA A C 1
ATOM 2303 O O . ALA A 1 290 ? -9.196 8.588 6.091 1.00 92.44 290 ALA A O 1
ATOM 2304 N N . GLU A 1 291 ? -8.760 6.913 4.657 1.00 92.88 291 GLU A N 1
ATOM 2305 C CA . GLU A 1 291 ? -8.022 7.744 3.693 1.00 92.88 291 GLU A CA 1
ATOM 2306 C C . GLU A 1 291 ? -8.923 8.820 3.065 1.00 92.88 291 GLU A C 1
ATOM 2308 O O . GLU A 1 291 ? -8.537 9.987 3.001 1.00 92.88 291 GLU A O 1
ATOM 2313 N N . LEU A 1 292 ? -10.147 8.450 2.667 1.00 95.12 292 LEU A N 1
ATOM 2314 C CA . LEU A 1 292 ? -11.139 9.388 2.138 1.00 95.12 292 LEU A CA 1
ATOM 2315 C C . LEU A 1 292 ? -11.510 10.462 3.155 1.00 95.12 292 LEU A C 1
ATOM 2317 O O . LEU A 1 292 ? -11.487 11.644 2.831 1.00 95.12 292 LEU A O 1
ATOM 2321 N N . SER A 1 293 ? -11.849 10.062 4.379 1.00 93.31 293 SER A N 1
ATOM 2322 C CA . SER A 1 293 ? -12.240 10.985 5.439 1.00 93.31 293 SER A CA 1
ATOM 2323 C C . SER A 1 293 ? -11.142 11.988 5.750 1.00 93.31 293 SER A C 1
ATOM 2325 O O . SER A 1 293 ? -11.448 13.159 5.958 1.00 93.31 293 SER A O 1
ATOM 2327 N N . ARG A 1 294 ? -9.871 11.563 5.734 1.00 90.88 294 ARG A N 1
ATOM 2328 C CA . ARG A 1 294 ? -8.730 12.466 5.925 1.00 90.88 294 ARG A CA 1
ATOM 2329 C C . ARG A 1 294 ? -8.650 13.518 4.819 1.00 90.88 294 ARG A C 1
ATOM 2331 O O . ARG A 1 294 ? -8.450 14.688 5.129 1.00 90.88 294 ARG A O 1
ATOM 2338 N N . GLU A 1 295 ? -8.849 13.134 3.560 1.00 92.56 295 GLU A N 1
ATOM 2339 C CA . GLU A 1 295 ? -8.861 14.100 2.454 1.00 92.56 295 GLU A CA 1
ATOM 2340 C C . GLU A 1 295 ? -10.096 15.005 2.478 1.00 92.56 295 GLU A C 1
ATOM 2342 O O . GLU A 1 295 ? -9.975 16.217 2.312 1.00 92.56 295 GLU A O 1
ATOM 2347 N N . CYS A 1 296 ? -11.281 14.458 2.752 1.00 93.69 296 CYS A N 1
ATOM 2348 C CA . CYS A 1 296 ? -12.509 15.240 2.886 1.00 93.69 296 CYS A CA 1
ATOM 2349 C C . CYS A 1 296 ? -12.439 16.238 4.050 1.00 93.69 296 CYS A C 1
ATOM 2351 O O . CYS A 1 296 ? -12.933 17.356 3.915 1.00 93.69 296 CYS A O 1
ATOM 2353 N N . TRP A 1 297 ? -11.787 15.873 5.162 1.00 91.00 297 TRP A N 1
ATOM 2354 C CA . TRP A 1 297 ? -11.599 16.751 6.320 1.00 91.00 297 TRP A CA 1
ATOM 2355 C C . TRP A 1 297 ? -10.907 18.063 5.951 1.00 91.00 297 TRP A C 1
ATOM 2357 O O . TRP A 1 297 ? -11.224 19.096 6.527 1.00 91.00 297 TRP A O 1
ATOM 2367 N N . ARG A 1 298 ? -10.031 18.068 4.940 1.00 91.25 298 ARG A N 1
ATOM 2368 C CA . ARG A 1 298 ? -9.334 19.282 4.490 1.00 91.25 298 ARG A CA 1
ATOM 2369 C C . ARG A 1 298 ? -10.277 20.356 3.948 1.00 91.25 298 ARG A C 1
ATOM 2371 O O . ARG A 1 298 ? -9.920 21.526 3.956 1.00 91.25 298 ARG A O 1
ATOM 2378 N N . PHE A 1 299 ? -11.479 19.976 3.522 1.00 92.06 299 PHE A N 1
ATOM 2379 C CA . PHE A 1 299 ? -12.528 20.898 3.080 1.00 92.06 299 PHE A CA 1
ATOM 2380 C C . PHE A 1 299 ? -13.459 21.343 4.218 1.00 92.06 299 PHE A C 1
ATOM 2382 O O . PHE A 1 299 ? -14.351 22.164 3.999 1.00 92.06 299 PHE A O 1
ATOM 2389 N N . ASP A 1 300 ? -13.272 20.825 5.436 1.00 89.75 300 ASP A N 1
ATOM 2390 C CA . ASP A 1 300 ? -13.980 21.306 6.619 1.00 89.75 300 ASP A CA 1
ATOM 2391 C C . ASP A 1 300 ? -13.396 22.665 7.058 1.00 89.75 300 ASP A C 1
ATOM 2393 O O . ASP A 1 300 ? -12.173 22.798 7.169 1.00 89.75 300 ASP A O 1
ATOM 2397 N N . PRO A 1 301 ? -14.232 23.674 7.373 1.00 87.44 301 PRO A N 1
ATOM 2398 C CA . PRO A 1 301 ? -13.767 24.970 7.876 1.00 87.44 301 PRO A CA 1
ATOM 2399 C C . PRO A 1 301 ? -12.925 24.912 9.156 1.00 87.44 301 PRO A C 1
ATOM 2401 O O . PRO A 1 301 ? -12.278 25.892 9.512 1.00 87.44 301 PRO A O 1
ATOM 2404 N N . ARG A 1 302 ? -12.960 23.790 9.882 1.00 87.69 302 ARG A N 1
ATOM 2405 C CA . ARG A 1 302 ? -12.181 23.557 11.105 1.00 87.69 302 ARG A CA 1
ATOM 2406 C C . ARG A 1 302 ? -10.802 22.952 10.830 1.00 87.69 302 ARG A C 1
ATOM 2408 O O . ARG A 1 302 ? -10.037 22.772 11.777 1.00 87.69 302 ARG A O 1
ATOM 2415 N N . SER A 1 303 ? -10.489 22.601 9.583 1.00 85.88 303 SER A N 1
ATOM 2416 C CA . SER A 1 303 ? -9.186 22.049 9.219 1.00 85.88 303 SER A CA 1
ATOM 2417 C C . SER A 1 303 ? -8.092 23.123 9.293 1.00 85.88 303 SER A C 1
ATOM 2419 O O . SER A 1 303 ? -8.292 24.216 8.766 1.00 85.88 303 SER A O 1
ATOM 2421 N N . PRO A 1 304 ? -6.921 22.831 9.893 1.00 84.31 304 PRO A N 1
ATOM 2422 C CA . PRO A 1 304 ? -5.781 23.750 9.867 1.00 84.31 304 PRO A CA 1
ATOM 2423 C C . PRO A 1 304 ? -5.249 23.977 8.443 1.00 84.31 304 PRO A C 1
ATOM 2425 O O . PRO A 1 304 ? -4.831 25.083 8.119 1.00 84.31 304 PRO A O 1
ATOM 2428 N N . ASP A 1 305 ? -5.332 22.955 7.589 1.00 85.56 305 ASP A N 1
ATOM 2429 C CA . ASP A 1 305 ? -4.902 22.988 6.188 1.00 85.56 305 ASP A CA 1
ATOM 2430 C C . ASP A 1 305 ? -6.124 23.124 5.272 1.00 85.56 305 ASP A C 1
ATOM 2432 O O . ASP A 1 305 ? -6.364 22.283 4.400 1.00 85.56 305 ASP A O 1
ATOM 2436 N N . GLN A 1 306 ? -6.970 24.119 5.555 1.00 88.75 306 GLN A N 1
ATOM 2437 C CA . GLN A 1 306 ? -8.237 24.303 4.855 1.00 88.75 306 GLN A CA 1
ATOM 2438 C C . GLN A 1 306 ? -8.018 24.473 3.345 1.00 88.75 306 GLN A C 1
ATOM 2440 O O . GLN A 1 306 ? -7.252 25.323 2.892 1.00 88.75 306 GLN A O 1
ATOM 2445 N N . VAL A 1 307 ? -8.750 23.677 2.571 1.00 91.38 307 VAL A N 1
ATOM 2446 C CA . VAL A 1 307 ? -8.828 23.739 1.114 1.00 91.38 307 VAL A CA 1
ATOM 2447 C C . VAL A 1 307 ? -10.234 24.167 0.717 1.00 91.38 307 VAL A C 1
ATOM 2449 O O . VAL A 1 307 ? -11.229 23.748 1.311 1.00 91.38 307 VAL A O 1
ATOM 2452 N N . LEU A 1 308 ? -10.324 25.010 -0.305 1.00 91.56 308 LEU A N 1
ATOM 2453 C CA . LEU A 1 308 ? -11.582 25.543 -0.803 1.00 91.56 308 LEU A CA 1
ATOM 2454 C C . LEU A 1 308 ? -12.029 24.800 -2.069 1.00 91.56 308 LEU A C 1
ATOM 2456 O O . LEU A 1 308 ? -11.200 24.488 -2.932 1.00 91.56 308 LEU A O 1
ATOM 2460 N N . PRO A 1 309 ? -13.337 24.514 -2.212 1.00 92.50 309 PRO A N 1
ATOM 2461 C CA . PRO A 1 309 ? -13.860 23.869 -3.406 1.00 92.50 309 PRO A CA 1
ATOM 2462 C C . PRO A 1 309 ? -13.787 24.819 -4.619 1.00 92.50 309 PRO A C 1
ATOM 2464 O O . PRO A 1 309 ? -14.172 25.986 -4.508 1.00 92.50 309 PRO A O 1
ATOM 2467 N N . PRO A 1 310 ? -13.331 24.342 -5.789 1.00 93.62 310 PRO A N 1
ATOM 2468 C CA . PRO A 1 310 ? -13.319 25.120 -7.019 1.00 93.62 310 PRO A CA 1
ATOM 2469 C C . PRO A 1 310 ? -14.687 25.194 -7.691 1.00 93.62 310 PRO A C 1
ATOM 2471 O O . PRO A 1 310 ? -15.598 24.404 -7.436 1.00 93.62 310 PRO A O 1
ATOM 2474 N N . ASP A 1 311 ? -14.787 26.100 -8.659 1.00 91.75 311 ASP A N 1
ATOM 2475 C CA . ASP A 1 311 ? -15.858 26.075 -9.644 1.00 91.75 311 ASP A CA 1
ATOM 2476 C C . ASP A 1 311 ? -15.646 24.935 -10.657 1.00 91.75 311 ASP A C 1
ATOM 2478 O O . ASP A 1 311 ? -14.591 24.818 -11.282 1.00 91.75 311 ASP A O 1
ATOM 2482 N N . LEU A 1 312 ? -16.673 24.104 -10.841 1.00 92.12 312 LEU A N 1
ATOM 2483 C CA . LEU A 1 312 ? -16.649 22.932 -11.720 1.00 92.12 312 LEU A CA 1
ATOM 2484 C C . LEU A 1 312 ? -17.215 23.198 -13.119 1.00 92.12 312 LEU A C 1
ATOM 2486 O O . LEU A 1 312 ? -17.273 22.279 -13.937 1.00 92.12 312 LEU A O 1
ATOM 2490 N N . ARG A 1 313 ? -17.637 24.434 -13.423 1.00 90.06 313 ARG A N 1
ATOM 2491 C CA . ARG A 1 313 ? -18.208 24.798 -14.734 1.00 90.06 313 ARG A CA 1
ATOM 2492 C C . ARG A 1 313 ? -17.231 24.651 -15.904 1.00 90.06 313 ARG A C 1
ATOM 2494 O O . ARG A 1 313 ? -17.681 24.521 -17.036 1.00 90.06 313 ARG A O 1
ATOM 2501 N N . SER A 1 314 ? -15.924 24.665 -15.644 1.00 89.62 314 SER A N 1
ATOM 2502 C CA . SER A 1 314 ? -14.878 24.486 -16.659 1.00 89.62 314 SER A CA 1
ATOM 2503 C C . SER A 1 314 ? -14.664 23.028 -17.086 1.00 89.62 314 SER A C 1
ATOM 2505 O O . SER A 1 314 ? -13.958 22.790 -18.064 1.00 89.62 314 SER A O 1
ATOM 2507 N N . LEU A 1 315 ? -15.245 22.057 -16.370 1.00 90.38 315 LEU A N 1
ATOM 2508 C CA . LEU A 1 315 ? -15.026 20.632 -16.616 1.00 90.38 315 LEU A CA 1
ATOM 2509 C C . LEU A 1 315 ? -15.912 20.088 -17.745 1.00 90.38 315 LEU A C 1
ATOM 2511 O O . LEU A 1 315 ? -17.126 20.312 -17.791 1.00 90.38 315 LEU A O 1
ATOM 2515 N N . ASN A 1 316 ? -15.311 19.271 -18.603 1.00 89.75 316 ASN A N 1
ATOM 2516 C CA . ASN A 1 316 ? -15.972 18.586 -19.707 1.00 89.75 316 ASN A CA 1
ATOM 2517 C C . ASN A 1 316 ? -16.560 17.245 -19.251 1.00 89.75 316 ASN A C 1
ATOM 2519 O O . ASN A 1 316 ? -16.232 16.719 -18.194 1.00 89.75 316 ASN A O 1
ATOM 2523 N N . ASN A 1 317 ? -17.408 16.620 -20.073 1.00 85.50 317 ASN A N 1
ATOM 2524 C CA . ASN A 1 317 ? -18.022 15.326 -19.731 1.00 85.50 317 ASN A CA 1
ATOM 2525 C C . ASN A 1 317 ? -17.006 14.195 -19.496 1.00 85.50 317 ASN A C 1
ATOM 2527 O O . ASN A 1 317 ? -17.279 13.294 -18.707 1.00 85.50 317 ASN A O 1
ATOM 2531 N N . VAL A 1 318 ? -15.833 14.255 -20.134 1.00 87.19 318 VAL A N 1
ATOM 2532 C CA . VAL A 1 318 ? -14.753 13.274 -19.934 1.00 87.19 318 VAL A CA 1
ATOM 2533 C C . VAL A 1 318 ? -14.210 13.329 -18.503 1.00 87.19 318 VAL A C 1
ATOM 2535 O O . VAL A 1 318 ? -13.897 12.282 -17.937 1.00 87.19 318 VAL A O 1
ATOM 2538 N N . ASP A 1 319 ? -14.187 14.508 -17.873 1.00 90.62 319 ASP A N 1
ATOM 2539 C CA . ASP A 1 319 ? -13.727 14.677 -16.489 1.00 90.62 319 ASP A CA 1
ATOM 2540 C C . ASP A 1 319 ? -14.649 13.976 -15.477 1.00 90.62 319 ASP A C 1
ATOM 2542 O O . ASP A 1 319 ? -14.226 13.698 -14.360 1.00 90.62 319 ASP A O 1
ATOM 2546 N N . PHE A 1 320 ? -15.881 13.617 -15.862 1.00 91.75 320 PHE A N 1
ATOM 2547 C CA . PHE A 1 320 ? -16.838 12.873 -15.028 1.00 91.75 320 PHE A CA 1
ATOM 2548 C C . PHE A 1 320 ? -16.764 11.354 -15.236 1.00 91.75 320 PHE A C 1
ATOM 2550 O O . PHE A 1 320 ? -17.517 10.616 -14.604 1.00 91.75 320 PHE A O 1
ATOM 2557 N N . SER A 1 321 ? -15.853 10.870 -16.088 1.00 91.56 321 SER A N 1
ATOM 2558 C CA . SER A 1 321 ? -15.619 9.435 -16.268 1.00 91.56 321 SER A CA 1
ATOM 2559 C C . SER A 1 321 ? -15.155 8.771 -14.964 1.00 91.56 321 SER A C 1
ATOM 2561 O O . SER A 1 321 ? -14.284 9.291 -14.261 1.00 91.56 321 SER A O 1
ATOM 2563 N N . ILE A 1 322 ? -15.771 7.629 -14.646 1.00 91.19 322 ILE A N 1
ATOM 2564 C CA . ILE A 1 322 ? -15.512 6.843 -13.425 1.00 91.19 322 ILE A CA 1
ATOM 2565 C C . ILE A 1 322 ? -14.517 5.719 -13.680 1.00 91.19 322 ILE A C 1
ATOM 2567 O O . ILE A 1 322 ? -13.734 5.343 -12.815 1.00 91.19 322 ILE A O 1
ATOM 2571 N N . TRP A 1 323 ? -14.564 5.130 -14.870 1.00 88.38 323 TRP A N 1
ATOM 2572 C CA . TRP A 1 323 ? -13.769 3.945 -15.134 1.00 88.38 323 TRP A CA 1
ATOM 2573 C C . TRP A 1 323 ? -12.405 4.332 -15.668 1.00 88.38 323 TRP A C 1
ATOM 2575 O O . TRP A 1 323 ? -12.321 5.164 -16.577 1.00 88.38 323 TRP A O 1
ATOM 2585 N N . PRO A 1 324 ? -11.341 3.709 -15.146 1.00 75.06 324 PRO A N 1
ATOM 2586 C CA . PRO A 1 324 ? -10.011 3.955 -15.651 1.00 75.06 324 PRO A CA 1
ATOM 2587 C C . PRO A 1 324 ? -9.954 3.572 -17.130 1.00 75.06 324 PRO A C 1
ATOM 2589 O O . PRO A 1 324 ? -10.400 2.492 -17.532 1.00 75.06 324 PRO A O 1
ATOM 2592 N N . VAL A 1 325 ? -9.395 4.459 -17.953 1.00 66.94 325 VAL A N 1
ATOM 2593 C CA . VAL A 1 325 ? -9.051 4.112 -19.332 1.00 66.94 325 VAL A CA 1
ATOM 2594 C C . VAL A 1 325 ? -7.949 3.064 -19.238 1.00 66.94 325 VAL A C 1
ATOM 2596 O O . VAL A 1 325 ? -6.830 3.379 -18.832 1.00 66.94 325 VAL A O 1
ATOM 2599 N N . LYS A 1 326 ? -8.269 1.799 -19.544 1.00 57.91 326 LYS A N 1
ATOM 2600 C CA . LYS A 1 326 ? -7.250 0.747 -19.621 1.00 57.91 326 LYS A CA 1
ATOM 2601 C C . LYS A 1 326 ? -6.194 1.217 -20.617 1.00 57.91 326 LYS A C 1
ATOM 2603 O O . LYS A 1 326 ? -6.542 1.548 -21.750 1.00 57.91 326 LYS A O 1
ATOM 2608 N N . ALA A 1 327 ? -4.936 1.294 -20.177 1.00 48.44 327 ALA A N 1
ATOM 2609 C CA . ALA A 1 327 ? -3.837 1.631 -21.069 1.00 48.44 327 ALA A CA 1
ATOM 2610 C C . ALA A 1 327 ? -3.896 0.683 -22.281 1.00 48.44 327 ALA A C 1
ATOM 2612 O O . ALA A 1 327 ? -4.098 -0.520 -22.074 1.00 48.44 327 ALA A O 1
ATOM 2613 N N . PRO A 1 328 ? -3.791 1.195 -23.519 1.00 39.44 328 PRO A N 1
ATOM 2614 C CA . PRO A 1 328 ? -3.778 0.336 -24.693 1.00 39.44 328 PRO A CA 1
ATOM 2615 C C . PRO A 1 328 ? -2.648 -0.685 -24.543 1.00 39.44 328 PRO A C 1
ATOM 2617 O O . PRO A 1 328 ? -1.539 -0.329 -24.136 1.00 39.44 328 PRO A O 1
ATOM 2620 N N . GLU A 1 329 ? -2.937 -1.958 -24.827 1.00 44.62 329 GLU A N 1
ATOM 2621 C CA . GLU A 1 329 ? -1.890 -2.976 -24.901 1.00 44.62 329 GLU A CA 1
ATOM 2622 C C . GLU A 1 329 ? -0.823 -2.508 -25.903 1.00 44.62 329 GLU A C 1
ATOM 2624 O O . GLU A 1 329 ? -1.175 -1.943 -26.946 1.00 44.62 329 GLU A O 1
ATOM 2629 N N . PRO A 1 330 ? 0.476 -2.679 -25.600 1.00 42.34 330 PRO A N 1
ATOM 2630 C CA . PRO A 1 330 ? 1.524 -2.289 -26.528 1.00 42.34 330 PRO A CA 1
ATOM 2631 C C . PRO A 1 330 ? 1.314 -3.031 -27.853 1.00 42.34 330 PRO A C 1
ATOM 2633 O O . PRO A 1 330 ? 1.355 -4.256 -27.903 1.00 42.34 330 PRO A O 1
ATOM 2636 N N . ILE A 1 331 ? 1.072 -2.269 -28.924 1.00 43.72 331 ILE A N 1
ATOM 2637 C CA . ILE A 1 331 ? 0.782 -2.783 -30.275 1.00 43.72 331 ILE A CA 1
ATOM 2638 C C . ILE A 1 331 ? 1.975 -3.578 -30.832 1.00 43.72 331 ILE A C 1
ATOM 2640 O O . ILE A 1 331 ? 1.812 -4.429 -31.704 1.00 43.72 331 ILE A O 1
ATOM 2644 N N . LEU A 1 332 ? 3.181 -3.316 -30.325 1.00 44.34 332 LEU A N 1
ATOM 2645 C CA . LEU A 1 332 ? 4.408 -3.931 -30.804 1.00 44.34 332 LEU A CA 1
ATOM 2646 C C . LEU A 1 332 ? 4.899 -5.012 -29.829 1.00 44.34 332 LEU A C 1
ATOM 2648 O O . LEU A 1 332 ? 5.067 -4.724 -28.638 1.00 44.34 332 LEU A O 1
ATOM 2652 N N . PRO A 1 333 ? 5.184 -6.238 -30.312 1.00 45.41 333 PRO A N 1
ATOM 2653 C CA . PRO A 1 333 ? 5.934 -7.210 -29.530 1.00 45.41 333 PRO A CA 1
ATOM 2654 C C . PRO A 1 333 ? 7.336 -6.651 -29.214 1.00 45.41 333 PRO A C 1
ATOM 2656 O O . PRO A 1 333 ? 7.842 -5.804 -29.956 1.00 45.41 333 PRO A O 1
ATOM 2659 N N . PRO A 1 334 ? 7.993 -7.099 -28.128 1.00 46.28 334 PRO A N 1
ATOM 2660 C CA . PRO A 1 334 ? 9.362 -6.688 -27.832 1.00 46.28 334 PRO A CA 1
ATOM 2661 C C . PRO A 1 334 ? 10.266 -6.936 -29.052 1.00 46.28 334 PRO A C 1
ATOM 2663 O O . PRO A 1 334 ? 10.332 -8.055 -29.562 1.00 46.28 334 PRO A O 1
ATOM 2666 N N . ILE A 1 335 ? 10.978 -5.893 -29.503 1.00 45.91 335 ILE A N 1
ATOM 2667 C CA . ILE A 1 335 ? 11.813 -5.883 -30.727 1.00 45.91 335 ILE A CA 1
ATOM 2668 C C . ILE A 1 335 ? 12.945 -6.926 -30.695 1.00 45.91 335 ILE A C 1
ATOM 2670 O O . ILE A 1 335 ? 13.536 -7.242 -31.718 1.00 45.91 335 ILE A O 1
ATOM 2674 N N . VAL A 1 336 ? 13.157 -7.599 -29.565 1.00 46.22 336 VAL A N 1
ATOM 2675 C CA . VAL A 1 336 ? 14.067 -8.747 -29.424 1.00 46.22 336 VAL A CA 1
ATOM 2676 C C . VAL A 1 336 ? 13.696 -9.937 -30.340 1.00 46.22 336 VAL A C 1
ATOM 2678 O O . VAL A 1 336 ? 14.486 -10.863 -30.491 1.00 46.22 336 VAL A O 1
ATOM 2681 N N . GLN A 1 337 ? 12.524 -9.923 -30.991 1.00 46.84 337 GLN A N 1
ATOM 2682 C CA . GLN A 1 337 ? 12.147 -10.898 -32.031 1.00 46.84 337 GLN A CA 1
ATOM 2683 C C . GLN A 1 337 ? 12.210 -10.363 -33.471 1.00 46.84 337 GLN A C 1
ATOM 2685 O O . GLN A 1 337 ? 11.968 -11.124 -34.407 1.00 46.84 337 GLN A O 1
ATOM 2690 N N . LEU A 1 338 ? 12.522 -9.083 -33.676 1.00 48.12 338 LEU A N 1
ATOM 2691 C CA . LEU A 1 338 ? 12.608 -8.481 -35.003 1.00 48.12 338 LEU A CA 1
ATOM 2692 C C . LEU A 1 338 ? 14.015 -8.713 -35.583 1.00 48.12 338 LEU A C 1
ATOM 2694 O O . LEU A 1 338 ? 15.001 -8.264 -34.996 1.00 48.12 338 LEU A O 1
ATOM 2698 N N . PRO A 1 339 ? 14.142 -9.417 -36.726 1.00 50.16 339 PRO A N 1
ATOM 2699 C CA . PRO A 1 339 ? 15.418 -9.559 -37.418 1.00 50.16 339 PRO A CA 1
ATOM 2700 C C . PRO A 1 339 ? 16.001 -8.178 -37.728 1.00 50.16 339 PRO A C 1
ATOM 2702 O O . PRO A 1 339 ? 15.254 -7.268 -38.080 1.00 50.16 339 PRO A O 1
ATOM 2705 N N . ALA A 1 340 ? 17.328 -8.031 -37.667 1.00 53.12 340 ALA A N 1
ATOM 2706 C CA . ALA A 1 340 ? 18.017 -6.755 -37.901 1.00 53.12 340 ALA A CA 1
ATOM 2707 C C . ALA A 1 340 ? 17.581 -6.031 -39.195 1.00 53.12 340 ALA A C 1
ATOM 2709 O O . ALA A 1 340 ? 17.545 -4.808 -39.227 1.00 53.12 340 ALA A O 1
ATOM 2710 N N . ALA A 1 341 ? 17.160 -6.775 -40.223 1.00 52.28 341 ALA A N 1
ATOM 2711 C CA . ALA A 1 341 ? 16.629 -6.227 -41.471 1.00 52.28 341 ALA A CA 1
ATOM 2712 C C . ALA A 1 341 ? 15.330 -5.409 -41.305 1.00 52.28 341 ALA A C 1
ATOM 2714 O O . ALA A 1 341 ? 15.144 -4.421 -42.004 1.00 52.28 341 ALA A O 1
ATOM 2715 N N . MET A 1 342 ? 14.445 -5.775 -40.370 1.00 53.03 342 MET A N 1
ATOM 2716 C CA . MET A 1 342 ? 13.216 -5.009 -40.111 1.00 53.03 342 MET A CA 1
ATOM 2717 C C . MET A 1 342 ? 13.481 -3.733 -39.301 1.00 53.03 342 MET A C 1
ATOM 2719 O O . MET A 1 342 ? 12.668 -2.810 -39.332 1.00 53.03 342 MET A O 1
ATOM 2723 N N . MET A 1 343 ? 14.618 -3.653 -38.597 1.00 47.75 343 MET A N 1
ATOM 2724 C CA . MET A 1 343 ? 15.047 -2.406 -37.957 1.00 47.75 343 MET A CA 1
ATOM 2725 C C . MET A 1 343 ? 15.452 -1.355 -38.997 1.00 47.75 343 MET A C 1
ATOM 2727 O O . MET A 1 343 ? 15.104 -0.193 -38.819 1.00 47.75 343 MET A O 1
ATOM 2731 N N . ASP A 1 344 ? 16.092 -1.750 -40.102 1.00 55.97 344 ASP A N 1
ATOM 2732 C CA . ASP A 1 344 ? 16.440 -0.822 -41.190 1.00 55.97 344 ASP A CA 1
ATOM 2733 C C . ASP A 1 344 ? 15.204 -0.290 -41.940 1.00 55.97 344 ASP A C 1
ATOM 2735 O O . ASP A 1 344 ? 15.208 0.850 -42.400 1.00 55.97 344 ASP A O 1
ATOM 2739 N N . GLU A 1 345 ? 14.122 -1.067 -42.045 1.00 58.00 345 GLU A N 1
ATOM 2740 C CA . GLU A 1 345 ? 12.868 -0.602 -42.661 1.00 58.00 345 GLU A CA 1
ATOM 2741 C C . GLU A 1 345 ? 12.096 0.381 -41.773 1.00 58.00 345 GLU A C 1
ATOM 2743 O O . GLU A 1 345 ? 11.609 1.394 -42.270 1.00 58.00 345 GLU A O 1
ATOM 2748 N N . LEU A 1 346 ? 12.009 0.132 -40.461 1.00 53.03 346 LEU A N 1
ATOM 2749 C CA . LEU A 1 346 ? 11.303 1.027 -39.530 1.00 53.03 346 LEU A CA 1
ATOM 2750 C C . LEU A 1 346 ? 12.002 2.380 -39.333 1.00 53.03 346 LEU A C 1
ATOM 2752 O O . LEU A 1 346 ? 11.368 3.328 -38.880 1.00 53.03 346 LEU A O 1
ATOM 2756 N N . LEU A 1 347 ? 13.295 2.467 -39.652 1.00 52.59 347 LEU A N 1
ATOM 2757 C CA . LEU A 1 347 ? 14.118 3.670 -39.499 1.00 52.59 347 LEU A CA 1
ATOM 2758 C C . LEU A 1 347 ? 14.248 4.500 -40.791 1.00 52.59 347 LEU A C 1
ATOM 2760 O O . LEU A 1 347 ? 14.844 5.574 -40.755 1.00 52.59 347 LEU A O 1
ATOM 2764 N N . ASN A 1 348 ? 13.695 4.023 -41.912 1.0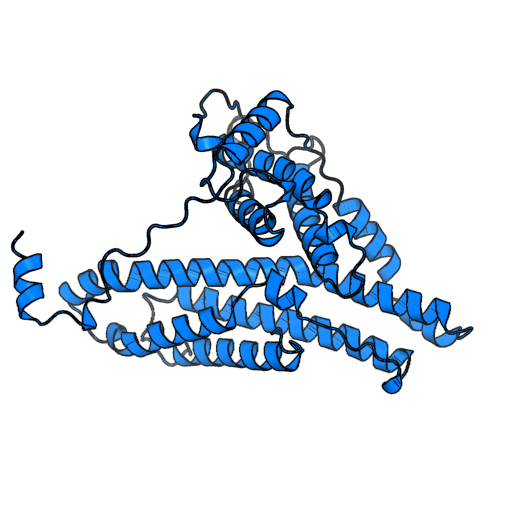0 54.50 348 ASN A N 1
ATOM 2765 C CA . ASN A 1 348 ? 13.700 4.705 -43.214 1.00 54.50 348 ASN A CA 1
ATOM 2766 C C . ASN A 1 348 ? 12.318 5.277 -43.614 1.00 54.50 348 ASN A C 1
ATOM 2768 O O . ASN A 1 348 ? 12.084 5.554 -44.794 1.00 54.50 348 ASN A O 1
ATOM 2772 N N . VAL A 1 349 ? 11.419 5.472 -42.641 1.00 42.50 349 VAL A N 1
ATOM 2773 C CA . VAL A 1 349 ? 10.105 6.137 -42.773 1.00 42.50 349 VAL A CA 1
ATOM 2774 C C . VAL A 1 349 ? 10.066 7.333 -41.835 1.00 42.50 349 VAL A C 1
ATOM 2776 O O . VAL A 1 349 ? 9.566 8.396 -42.269 1.00 42.50 349 VAL A O 1
#

pLDDT: mean 79.24, std 15.83, range [28.08, 96.69]

Secondary structure (DSSP, 8-state):
------HHHHHHHHHHHHHHHHHHH-TT-GGGGGGHHHHHHHHHHHHHHHHHHHHHHHHHHHHHHHH-GGG------HHHHHHH--HHHHHHHHHHHHHHHTTGGG---HHHHHHIIIIIHHHHHHHHHHHHHHHHHHHHHHHHHHHHHHHHHHHHHHHH---HHHHHHHHTSSHHHHHHHHHHHT---PPPPHHHHHHHHHHHHTSSTT--SGGGS-HHHHHHHHHHHHHTTGGG----SSTGGGBPPHHHHHHHHHHHHHHHHHHT-HHHHT--TT-SHHHHHHHHHHHHHHHHHTTSTT-TT--BPPP-TT--GGGG--S--PPPPPSS--GGGS-HHHHHHHT--

Foldseek 3Di:
DDDQDALVNLVVLLVLLVVLLCVQPPPVQPQAPVCPLLSVLSVLLSVLSVLLSVLVVVLQVLLCVQVNPVPRDPFGCSQVCVQLDPSVVLSVLSSVLCVVCSCLSPDDDPVSVVLCVPFNVVSSVVSSVSSVSSSVLSVLLRLLVSLLSLVVSLVVSVVPDDDVPSNVVSVVPCNVVSVVVLVVLLDAPDDQDPVLLVLLLVLQQPPDPPQNDLQRDPLSQLVVLLVVLLVLACPVQQADPDPVSLEGDLLNPSSLSLNN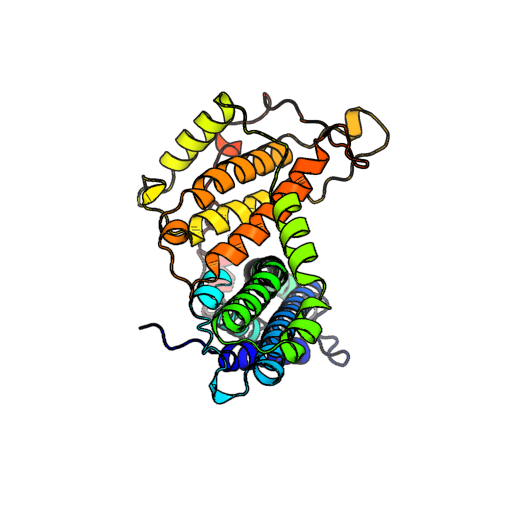SSLVSSVVHVVCVVPPSSRSSVSSSSSSSSSSRVRSCLCPPPDPRHHHYDDNPPDDSVSSHRGDPPDPDPPDDSCVPPDPVVVVVVVVD

Radius of gyration: 23.79 Å; chains: 1; bounding box: 55×59×78 Å

Organism: NCBI:txid86049

Sequence (349 aa):
MAGLFQLGDIIQISRAAWELYKFGWDDNLNAATQFGRFGQDVKGLAESLDGLIRMINSAYNQVRSGMGAHRAPRWNFASLNEIIGDYQRTIHECRRLVESNCQYGQGVGPWRNIEWNILIQPQAAALQQRIRHHNSKILIIIKPLEIDLLSQIISRLETVQGQVETVIGILTSDIPQAVRQQEQQLSHTLDCPPGIAARFQTAAESGPSNQRSSSSRPLSDLTEAFLQHLRQSTLNFLPEATWEAQIAPPQEYVNLLKCVWLMAQIEQHPDLLSGNDESHWPSYVKGLKAELSRECWRFDPRSPDQVLPPDLRSLNNVDFSIWPVKAPEPILPPIVQLPAAMMDELLNV